Protein 1XFJ (pdb70)

Solvent-accessible surface area: 10573 Å² total

Sequence (254 aa):
ALPTVQSPLLSSLPGVKHAFFTRQGGVSKGIYDSLNVGRGSQDEPADVEENRARIARWFGGGPEDLNVCYQIHSTIAIVADGSWGDARPEGDAVVSKTPGVICGAAADCAPVLLVDPEARIVAAAHAGWRGALDGVVQSAVDRVELGASPANITGVVGPCIGPKSYEVGLEFLHRFEADCPGSGRFFKPGASEDKRFFDLPAFVLDRLATAGVERREWVGRDTRAEEEWFFSNRRAFLNNDGDYGRLLSAITLE

InterPro domains:
  IPR003730 Multi-copper polyphenol oxidoreductase [PF02578] (25-257)
  IPR003730 Multi-copper polyphenol oxidoreductase [PTHR30616] (16-245)
  IPR003730 Multi-copper polyphenol oxidoreductase [TIGR00726] (32-255)
  IPR003730 Multi-copper polyphenol oxidoreductase [cd16833] (73-257)
  IPR011324 Cytotoxic necrotizing factor-like, catalytic [SSF64438] (9-259)
  IPR038371 Multi-copper polyphenol oxidoreductase superfamily [G3DSA:3.60.140.10] (2-261)

Organism: Caulobacter vibrioides (strain ATCC 19089 / CIP 103742 / CB 15) (NCBI:txid190650)

Structure (mmCIF, N/CA/C/O backbone):
data_1XFJ
#
_entry.id   1XFJ
#
_cell.length_a   39.807
_cell.length_b   66.828
_cell.length_c   43.17
_cell.angle_alpha   90
_cell.angle_beta   110.6
_cell.angle_gamma   90
#
_symmetry.space_group_name_H-M   'P 1 21 1'
#
loop_
_entity.id
_entity.type
_entity.pdbx_description
1 polymer 'conserved hypothetical protein'
2 non-polymer 'ACETATE ION'
3 non-polymer BETA-MERCAPTOETHANOL
4 non-polymer GLYCEROL
5 water water
#
loop_
_atom_site.group_PDB
_atom_site.id
_atom_site.type_symbol
_atom_site.label_atom_id
_atom_site.label_alt_id
_atom_site.label_comp_id
_atom_site.label_asym_id
_atom_site.label_entity_id
_atom_site.label_seq_id
_atom_site.pdbx_PDB_ins_code
_atom_site.Cartn_x
_atom_site.Cartn_y
_atom_site.Cartn_z
_atom_site.occupancy
_atom_site.B_iso_or_equiv
_atom_site.auth_seq_id
_atom_site.auth_comp_id
_atom_site.auth_asym_id
_atom_site.auth_atom_id
_atom_site.pdbx_PDB_model_num
ATOM 1 N N . ALA A 1 5 ? 21.383 35.366 6.942 1.00 15.17 5 ALA A N 1
ATOM 2 C CA . ALA A 1 5 ? 22.514 34.444 6.646 1.00 12.31 5 ALA A CA 1
ATOM 3 C C . ALA A 1 5 ? 22.109 33.383 5.626 1.00 10.91 5 ALA A C 1
ATOM 4 O O . ALA A 1 5 ? 22.858 33.093 4.697 1.00 10.68 5 ALA A O 1
ATOM 6 N N . LEU A 1 6 ? 20.926 32.802 5.797 1.00 9.71 6 LEU A N 1
ATOM 7 C CA . LEU A 1 6 ? 20.464 31.786 4.858 1.00 8.64 6 LEU A CA 1
ATOM 8 C C . LEU A 1 6 ? 20.240 32.381 3.473 1.00 7.48 6 LEU A C 1
ATOM 9 O O . LEU A 1 6 ? 19.600 33.425 3.335 1.00 5.86 6 LEU A O 1
ATOM 14 N N . PRO A 1 7 ? 20.788 31.739 2.430 1.00 5.11 7 PRO A N 1
ATOM 15 C CA . PRO A 1 7 ? 20.602 32.243 1.068 1.00 4.02 7 PRO A CA 1
ATOM 16 C C . PRO A 1 7 ? 19.132 32.076 0.697 1.00 5.61 7 PRO A C 1
ATOM 17 O O . PRO A 1 7 ? 18.503 31.075 1.053 1.00 4.66 7 PRO A O 1
ATOM 21 N N . THR A 1 8 ? 18.576 33.049 -0.011 1.00 5.69 8 THR A N 1
ATOM 22 C CA . THR A 1 8 ? 17.179 32.955 -0.401 1.00 5.65 8 THR A CA 1
ATOM 23 C C . THR A 1 8 ? 16.929 33.584 -1.751 1.00 4.99 8 THR A C 1
ATOM 24 O O . THR A 1 8 ? 17.724 34.387 -2.239 1.00 5.70 8 THR A O 1
ATOM 28 N N . VAL A 1 9 ? 15.818 33.188 -2.358 1.00 5.25 9 VAL A 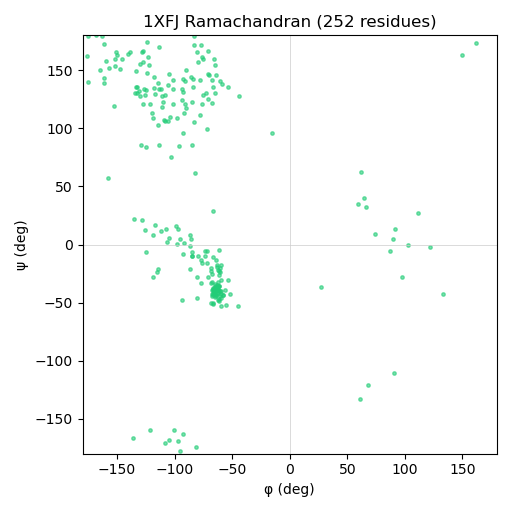N 1
ATOM 29 C CA . VAL A 1 9 ? 15.395 33.763 -3.619 1.00 5.01 9 VAL A CA 1
ATOM 30 C C . VAL A 1 9 ? 14.173 34.567 -3.212 1.00 6.35 9 VAL A C 1
ATOM 31 O O . VAL A 1 9 ? 13.238 34.030 -2.622 1.00 6.63 9 VAL A O 1
ATOM 35 N N . GLN A 1 10 ? 14.191 35.861 -3.488 1.00 6.16 10 GLN A N 1
ATOM 36 C CA . GLN A 1 10 ? 13.053 36.692 -3.142 1.00 7.29 10 GLN A CA 1
ATOM 37 C C . GLN A 1 10 ? 12.511 37.371 -4.378 1.00 6.95 10 GLN A C 1
ATOM 38 O O . GLN A 1 10 ? 13.233 37.573 -5.354 1.00 5.78 10 GLN A O 1
ATOM 44 N N . SER A 1 11 ? 11.228 37.712 -4.324 1.00 5.78 11 SER A N 1
ATOM 45 C CA . SER A 1 11 ? 10.542 38.363 -5.429 1.00 5.40 11 SER A CA 1
ATOM 46 C C . SER A 1 11 ? 10.278 39.840 -5.170 1.00 6.49 11 SER A C 1
ATOM 47 O O . SER A 1 11 ? 9.874 40.228 -4.072 1.00 6.01 11 SER A O 1
ATOM 50 N N . PRO A 1 12 ? 10.507 40.688 -6.185 1.00 6.48 12 PRO A N 1
ATOM 51 C CA . PRO A 1 12 ? 10.271 42.125 -6.029 1.00 6.94 12 PRO A CA 1
ATOM 52 C C . PRO A 1 12 ? 8.804 42.406 -5.711 1.00 6.66 12 PRO A C 1
ATOM 53 O O . PRO A 1 12 ? 8.475 43.414 -5.086 1.00 8.68 12 PRO A O 1
ATOM 57 N N . LEU A 1 13 ? 7.924 41.502 -6.136 1.00 6.81 13 LEU A N 1
ATOM 58 C CA . LEU A 1 13 ? 6.494 41.662 -5.900 1.00 7.07 13 LEU A CA 1
ATOM 59 C C . LEU A 1 13 ? 6.077 41.455 -4.454 1.00 8.03 13 LEU A C 1
ATOM 60 O O . LEU A 1 13 ? 4.972 41.836 -4.068 1.00 9.27 13 LEU A O 1
ATOM 65 N N . LEU A 1 14 ? 6.954 40.858 -3.653 1.00 5.86 14 LEU A N 1
ATOM 66 C CA . LEU A 1 14 ? 6.632 40.604 -2.252 1.00 6.70 14 LEU A CA 1
ATOM 67 C C . LEU A 1 14 ? 7.575 41.302 -1.276 1.00 6.82 14 LEU A C 1
ATOM 68 O O . LEU A 1 14 ? 7.186 41.621 -0.155 1.00 7.80 14 LEU A O 1
ATOM 73 N N . SER A 1 15 ? 8.809 41.535 -1.710 1.00 7.86 15 SER A N 1
ATOM 74 C CA . SER A 1 15 ? 9.827 42.157 -0.864 1.00 9.59 15 SER A CA 1
ATOM 75 C C . SER A 1 15 ? 9.508 43.573 -0.391 1.00 11.18 15 SER A C 1
ATOM 76 O O . SER A 1 15 ? 10.039 44.024 0.622 1.00 12.24 15 SER A O 1
ATOM 79 N N . SER A 1 16 ? 8.643 44.271 -1.117 1.00 10.78 16 SER A N 1
ATOM 80 C CA . SER A 1 16 ? 8.279 45.637 -0.755 1.00 13.75 16 SER A CA 1
ATOM 81 C C . SER A 1 16 ? 7.149 45.717 0.274 1.00 12.85 16 SER A C 1
ATOM 82 O O . SER A 1 16 ? 6.864 46.791 0.804 1.00 12.21 16 SER A O 1
ATOM 85 N N . LEU A 1 17 ? 6.515 44.582 0.559 1.00 9.08 17 LEU A N 1
ATOM 86 C CA . LEU A 1 17 ? 5.405 44.533 1.508 1.00 9.19 17 LEU A CA 1
ATOM 87 C C . LEU A 1 17 ? 5.842 44.564 2.976 1.00 8.94 17 LEU A C 1
ATOM 88 O O . LEU A 1 17 ? 6.421 43.607 3.487 1.00 10.30 17 LEU A O 1
ATOM 93 N N . PRO A 1 18 ? 5.547 45.666 3.682 1.00 8.32 18 PRO A N 1
ATOM 94 C CA . PRO A 1 18 ? 5.922 45.795 5.092 1.00 7.87 18 PRO A CA 1
ATOM 95 C C . PRO A 1 18 ? 5.095 44.866 5.973 1.00 8.14 18 PRO A C 1
ATOM 96 O O . PRO A 1 18 ? 3.928 44.621 5.693 1.00 7.68 18 PRO A O 1
ATOM 100 N N . GLY A 1 19 ? 5.709 44.345 7.031 1.00 7.91 19 GLY A N 1
ATOM 101 C CA . GLY A 1 19 ? 4.997 43.451 7.925 1.00 8.39 19 GLY A CA 1
ATOM 102 C C . GLY A 1 19 ? 4.790 42.077 7.324 1.00 7.70 19 GLY A C 1
ATOM 103 O O . GLY A 1 19 ? 4.048 41.259 7.862 1.00 9.86 19 GLY A O 1
ATOM 104 N N . VAL A 1 20 ? 5.439 41.832 6.190 1.00 7.24 20 VAL A N 1
ATOM 105 C CA . VAL A 1 20 ? 5.347 40.546 5.509 1.00 6.13 20 VAL A CA 1
ATOM 106 C C . VAL A 1 20 ? 6.755 40.069 5.176 1.00 5.73 20 VAL A C 1
ATOM 107 O O . VAL A 1 20 ? 7.575 40.828 4.658 1.00 6.32 20 VAL A O 1
ATOM 111 N N . LYS A 1 21 ? 7.039 38.811 5.485 1.00 4.79 21 LYS A N 1
ATOM 112 C CA . LYS A 1 21 ? 8.352 38.259 5.193 1.00 4.67 21 LYS A CA 1
ATOM 113 C C . LYS A 1 21 ? 8.131 36.990 4.383 1.00 4.70 21 LYS A C 1
ATOM 114 O O . LYS A 1 21 ? 7.275 36.176 4.723 1.00 3.31 21 LYS A O 1
ATOM 120 N N . HIS A 1 22 ? 8.890 36.837 3.302 1.00 4.46 22 HIS A N 1
ATOM 121 C CA . HIS A 1 22 ? 8.754 35.676 2.429 1.00 4.16 22 HIS A CA 1
ATOM 122 C C . HIS A 1 22 ? 10.122 35.215 1.969 1.00 5.53 22 HIS A C 1
ATOM 123 O O . HIS A 1 22 ? 11.097 35.960 2.047 1.00 5.45 22 HIS A O 1
ATOM 130 N N . ALA A 1 23 ? 10.177 33.994 1.449 1.00 4.62 23 ALA A N 1
ATOM 131 C CA . ALA A 1 23 ? 11.427 33.458 0.947 1.00 3.76 23 ALA A CA 1
ATOM 132 C C . ALA A 1 23 ? 11.262 32.103 0.294 1.00 3.05 23 ALA A C 1
ATOM 133 O O . ALA A 1 23 ? 10.493 31.263 0.757 1.00 3.02 23 ALA A O 1
ATOM 135 N N . PHE A 1 24 ? 11.978 31.922 -0.809 1.00 3.54 24 PHE A N 1
ATOM 136 C CA . PHE A 1 24 ? 12.014 30.654 -1.522 1.00 3.45 24 PHE A CA 1
ATOM 137 C C . PHE A 1 24 ? 13.431 30.208 -1.171 1.00 3.13 24 PHE A C 1
ATOM 138 O O . PHE A 1 24 ? 14.406 30.763 -1.673 1.00 3.50 24 PHE A O 1
ATOM 146 N N . PHE A 1 25 ? 13.546 29.228 -0.284 1.00 3.13 25 PHE A N 1
ATOM 147 C CA . PHE A 1 25 ? 14.859 28.773 0.139 1.00 3.64 25 PHE A CA 1
ATOM 148 C C . PHE A 1 25 ? 15.575 27.897 -0.874 1.00 3.13 25 PHE A C 1
ATOM 149 O O . PHE A 1 25 ? 14.961 27.349 -1.795 1.00 3.10 25 PHE A O 1
ATOM 157 N N . THR A 1 26 ? 16.890 27.795 -0.703 1.00 3.41 26 THR A N 1
ATOM 158 C CA . THR A 1 26 ? 17.720 26.982 -1.576 1.00 3.58 26 THR A CA 1
ATOM 159 C C . THR A 1 26 ? 18.168 25.754 -0.790 1.00 4.19 26 THR A C 1
ATOM 160 O O . THR A 1 26 ? 17.690 25.506 0.323 1.00 4.22 26 THR A O 1
ATOM 164 N N . ARG A 1 27 ? 19.084 24.987 -1.368 1.00 3.15 27 ARG A N 1
ATOM 165 C CA . ARG A 1 27 ? 19.591 23.788 -0.717 1.00 3.05 27 ARG A CA 1
ATOM 166 C C . ARG A 1 27 ? 20.732 24.139 0.236 1.00 3.11 27 ARG A C 1
ATOM 167 O O . ARG A 1 27 ? 21.172 23.303 1.020 1.00 3.87 27 ARG A O 1
ATOM 175 N N . GLN A 1 28 ? 21.196 25.383 0.174 1.00 3.10 28 GLN A N 1
ATOM 176 C CA . GLN A 1 28 ? 22.313 25.827 1.008 1.00 3.07 28 GLN A CA 1
ATOM 177 C C . GLN A 1 28 ? 21.963 26.414 2.377 1.00 3.34 28 GLN A C 1
ATOM 178 O O . GLN A 1 28 ? 20.884 26.984 2.568 1.00 3.62 28 GLN A O 1
ATOM 184 N N . GLY A 1 29 ? 22.885 26.249 3.329 1.00 3.15 29 GLY A N 1
ATOM 185 C CA . GLY A 1 29 ? 22.699 26.790 4.665 1.00 3.12 29 GLY A CA 1
ATOM 186 C C . GLY A 1 29 ? 22.283 25.830 5.765 1.00 3.92 29 GLY A C 1
ATOM 187 O O . GLY A 1 29 ? 22.135 26.249 6.915 1.00 3.06 29 GLY A O 1
ATOM 188 N N . GLY A 1 30 ? 22.114 24.555 5.425 1.00 3.17 30 GLY A N 1
ATOM 189 C CA . GLY A 1 30 ? 21.689 23.567 6.407 1.00 3.96 30 GLY A CA 1
ATOM 190 C C . GLY A 1 30 ? 22.786 22.685 6.977 1.00 3.06 30 GLY A C 1
ATOM 191 O O . GLY A 1 30 ? 23.965 23.027 6.914 1.00 3.02 30 GLY A O 1
ATOM 192 N N . VAL A 1 31 ? 22.393 21.538 7.528 1.00 3.25 31 VAL A N 1
ATOM 193 C CA . VAL A 1 31 ? 23.346 20.615 8.136 1.00 4.76 31 VAL A CA 1
ATOM 194 C C . VAL A 1 31 ? 23.303 19.193 7.581 1.00 4.58 31 VAL A C 1
ATOM 195 O O . VAL A 1 31 ? 24.139 18.363 7.935 1.00 3.23 31 VAL A O 1
ATOM 199 N N . SER A 1 32 ? 22.335 18.908 6.718 1.00 3.29 32 SER A N 1
ATOM 200 C CA . SER A 1 32 ? 22.205 17.571 6.152 1.00 4.25 32 SER A CA 1
ATOM 201 C C . SER A 1 32 ? 23.385 17.181 5.270 1.00 3.90 32 SER A C 1
ATOM 202 O O . SER A 1 32 ? 24.068 18.039 4.705 1.00 3.06 32 SER A O 1
ATOM 205 N N . LYS A 1 33 ? 23.612 15.874 5.161 1.00 5.12 33 LYS A N 1
ATOM 206 C CA . LYS A 1 33 ? 24.729 15.338 4.394 1.00 6.67 33 LYS A CA 1
ATOM 207 C C . LYS A 1 33 ? 24.317 14.549 3.158 1.00 5.77 33 LYS A C 1
ATOM 208 O O . LYS A 1 33 ? 23.145 14.228 2.967 1.00 6.48 33 LYS A O 1
ATOM 214 N N . GLY A 1 34 ? 25.309 14.237 2.328 1.00 7.62 34 GLY A N 1
ATOM 215 C CA . GLY A 1 34 ? 25.075 13.463 1.123 1.00 8.04 34 GLY A CA 1
ATOM 216 C C . GLY A 1 34 ? 24.138 14.099 0.117 1.00 8.04 34 GLY A C 1
ATOM 217 O O . GLY A 1 34 ? 24.264 15.279 -0.215 1.00 7.51 34 GLY A O 1
ATOM 218 N N . ILE A 1 35 ? 23.196 13.306 -0.380 1.00 6.84 35 ILE A N 1
ATOM 219 C CA . ILE A 1 35 ? 22.239 13.800 -1.359 1.00 7.11 35 ILE A CA 1
ATOM 220 C C . ILE A 1 35 ? 21.359 14.901 -0.777 1.00 5.45 35 ILE A C 1
ATOM 221 O O . ILE A 1 35 ? 20.761 15.683 -1.515 1.00 6.21 35 ILE A O 1
ATOM 226 N N . TYR A 1 36 ? 21.291 14.968 0.549 1.00 4.63 36 TYR A N 1
ATOM 227 C CA . TYR A 1 36 ? 20.467 15.969 1.222 1.00 4.33 36 TYR A CA 1
ATOM 228 C C . TYR A 1 36 ? 21.268 17.228 1.540 1.00 4.88 36 TYR A C 1
ATOM 229 O O . TYR A 1 36 ? 20.737 18.181 2.120 1.00 3.85 36 TYR A O 1
ATOM 238 N N . ASP A 1 37 ? 22.535 17.225 1.134 1.00 6.37 37 ASP A N 1
ATOM 239 C CA . ASP A 1 37 ? 23.472 18.318 1.396 1.00 10.55 37 ASP A CA 1
ATOM 240 C C . ASP A 1 37 ? 22.900 19.657 1.848 1.00 15.29 37 ASP A C 1
ATOM 241 O O . ASP A 1 37 ? 22.432 20.469 1.056 1.00 15.44 37 ASP A O 1
ATOM 246 N N . SER A 1 38 ? 22.882 19.857 3.180 1.00 14.94 38 SER A N 1
ATOM 247 C CA . SER A 1 38 ? 22.567 21.097 3.878 1.00 12.20 38 SER A CA 1
ATOM 248 C C . SER A 1 38 ? 21.078 21.194 4.192 1.00 8.00 38 SER A C 1
ATOM 249 O O . SER A 1 38 ? 20.553 20.620 5.149 1.00 9.00 38 SER A O 1
ATOM 252 N N . LEU A 1 39 ? 20.362 22.133 3.500 1.00 7.65 39 LEU A N 1
ATOM 253 C CA . LEU A 1 39 ? 18.996 22.505 3.879 1.00 3.01 39 LEU A CA 1
ATOM 254 C C . LEU A 1 39 ? 17.774 21.696 3.459 1.00 4.01 39 LEU A C 1
ATOM 255 O O . LEU A 1 39 ? 16.865 22.217 2.808 1.00 4.56 39 LEU A O 1
ATOM 260 N N . ASN A 1 40 ? 17.727 20.442 3.890 1.00 3.07 40 ASN A N 1
ATOM 261 C CA . ASN A 1 40 ? 16.605 19.564 3.584 1.00 3.16 40 ASN A CA 1
ATOM 262 C C . ASN A 1 40 ? 15.538 19.657 4.675 1.00 4.04 40 ASN A C 1
ATOM 263 O O . ASN A 1 40 ? 15.810 19.377 5.845 1.00 5.52 40 ASN A O 1
ATOM 268 N N . VAL A 1 41 ? 14.321 20.037 4.290 1.00 4.58 41 VAL A N 1
ATOM 269 C CA . VAL A 1 41 ? 13.232 20.177 5.255 1.00 4.56 41 VAL A CA 1
ATOM 270 C C . VAL A 1 41 ? 12.207 19.043 5.191 1.00 5.58 41 VAL A C 1
ATOM 271 O O . VAL A 1 41 ? 11.188 19.080 5.887 1.00 3.56 41 VAL A O 1
ATOM 275 N N . GLY A 1 42 ? 12.489 18.030 4.375 1.00 4.29 42 GLY A N 1
ATOM 276 C CA . GLY A 1 42 ? 11.575 16.908 4.225 1.00 5.80 42 GLY A CA 1
ATOM 277 C C . GLY A 1 42 ? 11.457 15.936 5.387 1.00 5.69 42 GLY A C 1
ATOM 278 O O . GLY A 1 42 ? 12.289 15.040 5.553 1.00 4.87 42 GLY A O 1
ATOM 279 N N . ARG A 1 43 ? 10.413 16.101 6.195 1.00 5.09 43 ARG A N 1
ATOM 280 C CA . ARG A 1 43 ? 10.194 15.212 7.331 1.00 6.48 43 ARG A CA 1
ATOM 281 C C . ARG A 1 43 ? 9.829 13.801 6.863 1.00 7.87 43 ARG A C 1
ATOM 282 O O . ARG A 1 43 ? 9.977 12.828 7.608 1.00 8.27 43 ARG A O 1
ATOM 290 N N . GLY A 1 44 ? 9.365 13.696 5.623 1.00 7.99 44 GLY A N 1
ATOM 291 C CA . GLY A 1 44 ? 8.983 12.401 5.087 1.00 8.99 44 GLY A CA 1
ATOM 292 C C . GLY A 1 44 ? 10.094 11.755 4.283 1.00 8.44 44 GLY A C 1
ATOM 293 O O . GLY A 1 44 ? 9.902 10.690 3.692 1.00 11.05 44 GLY A O 1
ATOM 294 N N . SER A 1 45 ? 11.258 12.397 4.260 1.00 6.39 45 SER A N 1
ATOM 295 C CA . SER A 1 45 ? 12.405 11.882 3.515 1.00 7.18 45 SER A CA 1
ATOM 296 C C . SER A 1 45 ? 13.156 10.831 4.323 1.00 6.33 45 SER A C 1
ATOM 297 O O . SER A 1 45 ? 12.791 10.531 5.460 1.00 8.41 45 SER A O 1
ATOM 300 N N . GLN A 1 46 ? 14.211 10.279 3.733 1.00 5.37 46 GLN A N 1
ATOM 301 C CA . GLN A 1 46 ? 15.011 9.255 4.392 1.00 6.71 46 GLN A CA 1
ATOM 302 C C . GLN A 1 46 ? 16.280 9.824 5.026 1.00 5.62 46 GLN A C 1
ATOM 303 O O . GLN A 1 46 ? 17.201 9.089 5.381 1.00 6.54 46 GLN A O 1
ATOM 309 N N . ASP A 1 47 ? 16.305 11.145 5.175 1.00 5.44 47 ASP A N 1
ATOM 310 C CA . ASP A 1 47 ? 17.436 11.852 5.777 1.00 3.76 47 ASP A CA 1
ATOM 311 C C . ASP A 1 47 ? 17.354 11.655 7.292 1.00 4.88 47 ASP A C 1
ATOM 312 O O . ASP A 1 47 ? 16.372 11.104 7.792 1.00 4.78 47 ASP A O 1
ATOM 317 N N . GLU A 1 48 ? 18.388 12.085 8.015 1.00 4.89 48 GLU A N 1
ATOM 318 C CA . GLU A 1 48 ? 18.395 11.986 9.474 1.00 5.85 48 GLU A CA 1
ATOM 319 C C . GLU A 1 48 ? 17.331 12.949 9.995 1.00 6.04 48 GLU A C 1
ATOM 320 O O . GLU A 1 48 ? 17.397 14.153 9.737 1.00 4.18 48 GLU A O 1
ATOM 326 N N . PRO A 1 49 ? 16.342 12.436 10.744 1.00 6.60 49 PRO A N 1
ATOM 327 C CA . PRO A 1 49 ? 15.265 13.267 11.293 1.00 6.04 49 PRO A CA 1
ATOM 328 C C . PRO A 1 49 ? 15.771 14.478 12.069 1.00 6.59 49 PRO A C 1
ATOM 329 O O . PRO A 1 49 ? 15.235 15.578 11.938 1.00 5.33 49 PRO A O 1
ATOM 333 N N . ALA A 1 50 ? 16.807 14.273 12.875 1.00 6.41 50 ALA A N 1
ATOM 334 C CA . ALA A 1 50 ? 17.362 15.358 13.675 1.00 5.25 50 ALA A CA 1
ATOM 335 C C . ALA A 1 50 ? 17.914 16.479 12.805 1.00 4.67 50 ALA A C 1
ATOM 336 O O . ALA A 1 50 ? 17.769 17.655 13.136 1.00 4.81 50 ALA A O 1
ATOM 338 N N . ASP A 1 51 ? 18.561 16.119 11.700 1.00 3.52 51 ASP A N 1
ATOM 339 C CA . ASP A 1 51 ? 19.112 17.131 10.806 1.00 3.65 51 ASP A CA 1
ATOM 340 C C . ASP A 1 51 ? 17.960 17.899 10.157 1.00 3.44 51 ASP A C 1
ATOM 341 O O . ASP A 1 51 ? 18.007 19.125 10.044 1.00 3.27 51 ASP A O 1
ATOM 346 N N . VAL A 1 52 ? 16.927 17.173 9.734 1.00 5.13 52 VAL A N 1
ATOM 347 C CA . VAL A 1 52 ? 15.764 17.802 9.115 1.00 3.87 52 VAL A CA 1
ATOM 348 C C . VAL A 1 52 ? 15.168 18.819 10.081 1.00 4.50 52 VAL A C 1
ATOM 349 O O . VAL A 1 52 ? 14.811 19.926 9.689 1.00 4.56 52 VAL A O 1
ATOM 353 N N . GLU A 1 53 ? 15.064 18.447 11.352 1.00 5.47 53 GLU A N 1
ATOM 354 C CA . GLU A 1 53 ? 14.521 19.365 12.343 1.00 4.45 53 GLU A CA 1
ATOM 355 C C . GLU A 1 53 ? 15.407 20.594 12.517 1.00 4.96 53 GLU A C 1
ATOM 356 O O . GLU A 1 53 ? 14.906 21.706 12.713 1.00 3.03 53 GLU A O 1
ATOM 362 N N . GLU A 1 54 ? 16.720 20.399 12.445 1.00 3.53 54 GLU A N 1
ATOM 363 C CA . GLU A 1 54 ? 17.649 21.514 12.585 1.00 3.21 54 GLU A CA 1
ATOM 364 C C . GLU A 1 54 ? 17.499 22.452 11.396 1.00 3.10 54 GLU A C 1
ATOM 365 O O . GLU A 1 54 ? 17.540 23.671 11.549 1.00 3.08 54 GLU A O 1
ATOM 371 N N . ASN A 1 55 ? 17.313 21.888 10.208 1.00 3.39 55 ASN A N 1
ATOM 372 C CA . ASN A 1 55 ? 17.149 22.721 9.024 1.00 3.07 55 ASN A CA 1
ATOM 373 C C . ASN A 1 55 ? 15.876 2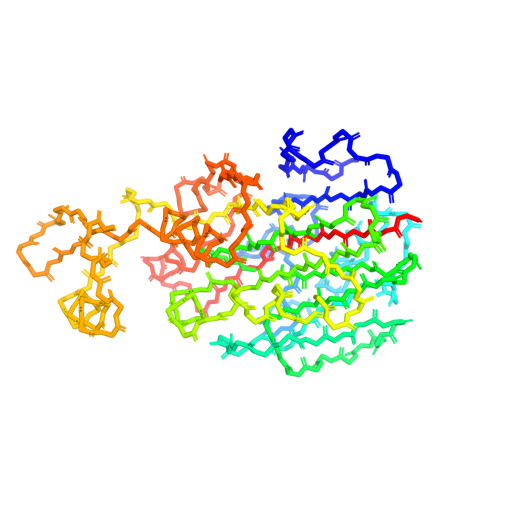3.548 9.146 1.00 3.01 55 ASN A C 1
ATOM 374 O O . ASN A 1 55 ? 15.869 24.740 8.836 1.00 3.33 55 ASN A O 1
ATOM 379 N N . ARG A 1 56 ? 14.801 22.913 9.606 1.00 3.28 56 ARG A N 1
ATOM 380 C CA . ARG A 1 56 ? 13.531 23.608 9.783 1.00 4.26 56 ARG A CA 1
ATOM 381 C C . ARG A 1 56 ? 13.682 24.731 10.808 1.00 4.80 56 ARG A C 1
ATOM 382 O O . ARG A 1 56 ? 13.114 25.809 10.649 1.00 4.49 56 ARG A O 1
ATOM 390 N N . ALA A 1 57 ? 14.456 24.476 11.859 1.00 4.84 57 ALA A N 1
ATOM 391 C CA . ALA A 1 57 ? 14.668 25.478 12.898 1.00 4.88 57 ALA A CA 1
ATOM 392 C C . ALA A 1 57 ? 15.430 26.677 12.341 1.00 4.88 57 ALA A C 1
ATOM 393 O O . ALA A 1 57 ? 15.144 27.826 12.685 1.00 5.18 57 ALA A O 1
ATOM 395 N N . ARG A 1 58 ? 16.402 26.412 11.475 1.00 4.92 58 ARG A N 1
ATOM 396 C CA . ARG A 1 58 ? 17.183 27.491 10.883 1.00 5.95 58 ARG A CA 1
ATOM 397 C C . ARG A 1 58 ? 16.290 28.403 10.060 1.00 5.77 58 ARG A C 1
ATOM 398 O O . ARG A 1 58 ? 16.421 29.630 10.107 1.00 6.26 58 ARG A O 1
ATOM 406 N N . ILE A 1 59 ? 15.382 27.797 9.306 1.00 6.15 59 ILE A N 1
ATOM 407 C CA . ILE A 1 59 ? 14.462 28.558 8.475 1.00 4.33 59 ILE A CA 1
ATOM 408 C C . ILE A 1 59 ? 13.514 29.360 9.358 1.00 5.83 59 ILE A C 1
ATOM 409 O O . ILE A 1 59 ? 13.254 30.535 9.094 1.00 5.74 59 ILE A O 1
ATOM 414 N N . ALA A 1 60 ? 13.006 28.727 10.410 1.00 3.96 60 ALA A N 1
ATOM 415 C CA . ALA A 1 60 ? 12.101 29.403 11.330 1.00 6.65 60 ALA A CA 1
ATOM 416 C C . ALA A 1 60 ? 12.815 30.604 11.945 1.00 8.16 60 ALA A C 1
ATOM 417 O O . ALA A 1 60 ? 12.223 31.669 12.112 1.00 9.55 60 ALA A O 1
ATOM 419 N N . ARG A 1 61 ? 14.093 30.432 12.272 1.00 9.26 61 ARG A N 1
ATOM 420 C CA . ARG A 1 61 ? 14.874 31.514 12.865 1.00 10.87 61 ARG A CA 1
ATOM 421 C C . ARG A 1 61 ? 15.099 32.665 11.882 1.00 10.93 61 ARG A C 1
ATOM 422 O O . ARG A 1 61 ? 15.190 33.828 12.286 1.00 10.50 61 ARG A O 1
ATOM 430 N N . TRP A 1 62 ? 15.196 32.341 10.596 1.00 10.97 62 TRP A N 1
ATOM 431 C CA . TRP A 1 62 ? 15.390 33.360 9.566 1.00 10.36 62 TRP A CA 1
ATOM 432 C C . TRP A 1 62 ? 14.187 34.301 9.595 1.00 10.70 62 TRP A C 1
ATOM 433 O O . TRP A 1 62 ? 14.319 35.510 9.389 1.00 9.71 62 TRP A O 1
ATOM 444 N N . PHE A 1 63 ? 13.017 33.726 9.862 1.00 9.30 63 PHE A N 1
ATOM 445 C CA . PHE A 1 63 ? 11.765 34.474 9.922 1.00 8.31 63 PHE A CA 1
ATOM 446 C C . PHE A 1 63 ? 11.583 35.212 11.240 1.00 9.46 63 PHE A C 1
ATOM 447 O O . PHE A 1 63 ? 10.659 36.016 11.380 1.00 8.85 63 PHE A O 1
ATOM 455 N N . GLY A 1 64 ? 12.454 34.925 12.202 1.00 9.45 64 GLY A N 1
ATOM 456 C CA . GLY A 1 64 ? 12.371 35.571 13.500 1.00 11.12 64 GLY A CA 1
ATOM 457 C C . GLY A 1 64 ? 11.519 34.790 14.482 1.00 12.11 64 GLY A C 1
ATOM 458 O O . GLY A 1 64 ? 11.150 35.300 15.540 1.00 12.94 64 GLY A O 1
ATOM 459 N N . GLY A 1 65 ? 11.206 33.546 14.138 1.00 12.38 65 GLY A N 1
ATOM 460 C CA . GLY A 1 65 ? 10.390 32.731 15.017 1.00 15.07 65 GLY A CA 1
ATOM 461 C C . GLY A 1 65 ? 11.072 31.447 15.440 1.00 16.10 65 GLY A C 1
ATOM 462 O O . GLY A 1 65 ? 12.296 31.330 15.376 1.00 18.32 65 GLY A O 1
ATOM 463 N N . GLY A 1 66 ? 10.270 30.480 15.874 1.00 17.40 66 GLY A N 1
ATOM 464 C CA . GLY A 1 66 ? 10.803 29.203 16.305 1.00 17.87 66 GLY A CA 1
ATOM 465 C C . GLY A 1 66 ? 10.166 28.063 15.533 1.00 18.89 66 GLY A C 1
ATOM 466 O O . GLY A 1 66 ? 9.239 28.286 14.754 1.00 17.39 66 GLY A O 1
ATOM 467 N N . PRO A 1 67 ? 10.630 26.822 15.737 1.00 20.94 67 PRO A N 1
ATOM 468 C CA . PRO A 1 67 ? 10.068 25.671 15.026 1.00 21.58 67 PRO A CA 1
ATOM 469 C C . PRO A 1 67 ? 8.551 25.547 15.152 1.00 22.37 67 PRO A C 1
ATOM 470 O O . PRO A 1 67 ? 7.892 25.046 14.244 1.00 23.51 67 PRO A O 1
ATOM 474 N N . GLU A 1 68 ? 8.001 26.006 16.274 1.00 22.20 68 GLU A N 1
ATOM 475 C CA . GLU A 1 68 ? 6.558 25.940 16.491 1.00 23.41 68 GLU A CA 1
ATOM 476 C C . GLU A 1 68 ? 5.796 26.817 15.501 1.00 22.25 68 GLU A C 1
ATOM 477 O O . GLU A 1 68 ? 4.707 26.459 15.052 1.00 23.84 68 GLU A O 1
ATOM 483 N N . ASP A 1 69 ? 6.380 27.960 15.160 1.00 20.88 69 ASP A N 1
ATOM 484 C CA . ASP A 1 69 ? 5.754 28.906 14.243 1.00 19.21 69 ASP A CA 1
ATOM 485 C C . ASP A 1 69 ? 5.729 28.434 12.790 1.00 18.03 69 ASP A C 1
ATOM 486 O O . ASP A 1 69 ? 5.138 29.089 11.934 1.00 17.79 69 ASP A O 1
ATOM 491 N N . LEU A 1 70 ? 6.367 27.302 12.511 1.00 16.52 70 LEU A N 1
ATOM 492 C CA . LEU A 1 70 ? 6.399 26.783 11.151 1.00 14.97 70 LEU A CA 1
ATOM 493 C C . LEU A 1 70 ? 5.266 25.790 10.917 1.00 15.32 70 LEU A C 1
ATOM 494 O O . LEU A 1 70 ? 5.123 24.805 11.642 1.00 13.74 70 LEU A O 1
ATOM 499 N N . ASN A 1 71 ? 4.462 26.064 9.896 1.00 11.30 71 ASN A N 1
ATOM 500 C CA . ASN A 1 71 ? 3.323 25.222 9.555 1.00 11.09 71 ASN A CA 1
ATOM 501 C C . ASN A 1 71 ? 3.486 24.645 8.148 1.00 10.00 71 ASN A C 1
ATOM 502 O O . ASN A 1 71 ? 3.376 25.364 7.152 1.00 10.04 71 ASN A O 1
ATOM 507 N N . VAL A 1 72 ? 3.753 23.345 8.072 1.00 8.71 72 VAL A N 1
ATOM 508 C CA . VAL A 1 72 ? 3.922 22.669 6.791 1.00 8.44 72 VAL A CA 1
ATOM 509 C C . VAL A 1 72 ? 3.101 21.381 6.808 1.00 8.09 72 VAL A C 1
ATOM 510 O O . VAL A 1 72 ? 3.107 20.644 7.790 1.00 8.04 72 VAL A O 1
ATOM 514 N N . CYS A 1 73 ? 2.392 21.119 5.717 1.00 8.28 73 CYS A N 1
ATOM 515 C CA . CYS A 1 73 ? 1.541 19.936 5.616 1.00 7.55 73 CYS A CA 1
ATOM 516 C C . CYS A 1 73 ? 2.242 18.655 5.211 1.00 6.90 73 CYS A C 1
ATOM 517 O O . CYS A 1 73 ? 3.415 18.645 4.838 1.00 6.65 73 CYS A O 1
ATOM 520 N N . TYR A 1 74 ? 1.473 17.574 5.302 1.00 6.86 74 TYR A N 1
ATOM 521 C CA . TYR A 1 74 ? 1.886 16.254 4.857 1.00 6.82 74 TYR A CA 1
ATOM 522 C C . TYR A 1 74 ? 1.292 16.427 3.465 1.00 5.94 74 TYR A C 1
ATOM 523 O O . TYR A 1 74 ? 0.093 16.248 3.268 1.00 6.05 74 TYR A O 1
ATOM 532 N N . GLN A 1 75 ? 2.126 16.833 2.515 1.00 4.97 75 GLN A N 1
ATOM 533 C CA . GLN A 1 75 ? 1.662 17.097 1.160 1.00 4.41 75 GLN A CA 1
ATOM 534 C C . GLN A 1 75 ? 1.320 15.837 0.374 1.00 4.03 75 GLN A C 1
ATOM 535 O O . GLN A 1 75 ? 2.102 14.889 0.321 1.00 4.62 75 GLN A O 1
ATOM 541 N N . ILE A 1 76 ? 0.139 15.844 -0.239 1.00 3.54 76 ILE A N 1
ATOM 542 C CA . ILE A 1 76 ? -0.353 14.698 -0.996 1.00 3.84 76 ILE A CA 1
ATOM 543 C C . ILE A 1 76 ? -0.804 15.052 -2.414 1.00 3.41 76 ILE A C 1
ATOM 544 O O . ILE A 1 76 ? -1.574 14.318 -3.027 1.00 4.09 76 ILE A O 1
ATOM 549 N N . HIS A 1 77 ? -0.311 16.174 -2.928 1.00 4.40 77 HIS A N 1
ATOM 550 C CA . HIS A 1 77 ? -0.650 16.641 -4.272 1.00 4.12 77 HIS A CA 1
ATOM 551 C C . HIS A 1 77 ? -2.140 16.880 -4.485 1.00 4.25 77 HIS A C 1
ATOM 552 O O . HIS A 1 77 ? -2.672 16.676 -5.580 1.00 5.43 77 HIS A O 1
ATOM 559 N N . SER A 1 78 ? -2.800 17.343 -3.432 1.00 5.85 78 SER A N 1
ATOM 560 C CA . SER A 1 78 ? -4.227 17.624 -3.468 1.00 5.03 78 SER A CA 1
ATOM 561 C C . SER A 1 78 ? -4.472 19.102 -3.726 1.00 5.54 78 SER A C 1
ATOM 562 O O . SER A 1 78 ? -3.555 19.846 -4.076 1.00 3.51 78 SER A O 1
ATOM 565 N N . THR A 1 79 ? -5.725 19.511 -3.546 1.00 5.49 79 THR A N 1
ATOM 566 C CA . THR A 1 79 ? -6.127 20.903 -3.706 1.00 5.91 79 THR A CA 1
ATOM 567 C C . THR A 1 79 ? -6.627 21.374 -2.342 1.00 6.88 79 THR A C 1
ATOM 568 O O . THR A 1 79 ? -7.309 22.395 -2.233 1.00 8.59 79 THR A O 1
ATOM 572 N N . ILE A 1 80 ? -6.281 20.617 -1.303 1.00 6.06 80 ILE A N 1
ATOM 573 C CA . ILE A 1 80 ? -6.688 20.938 0.062 1.00 5.85 80 ILE A CA 1
ATOM 574 C C . ILE A 1 80 ? -5.881 22.092 0.659 1.00 6.99 80 ILE A C 1
ATOM 575 O O . ILE A 1 80 ? -4.653 22.024 0.765 1.00 6.86 80 ILE A O 1
ATOM 580 N N . ALA A 1 81 ? -6.587 23.151 1.043 1.00 6.27 81 ALA A N 1
ATOM 581 C CA . ALA A 1 81 ? -5.964 24.324 1.642 1.00 6.20 81 ALA A CA 1
ATOM 582 C C . ALA A 1 81 ? -6.376 24.382 3.104 1.00 6.62 81 ALA A C 1
ATOM 583 O O . ALA A 1 81 ? -7.563 24.509 3.420 1.00 6.94 81 ALA A O 1
ATOM 585 N N . ILE A 1 82 ? -5.387 24.295 3.988 1.00 6.23 82 ILE A N 1
ATOM 586 C CA . ILE A 1 82 ? -5.617 24.310 5.427 1.00 8.63 82 ILE A CA 1
ATOM 587 C C . ILE A 1 82 ? -5.318 25.672 6.045 1.00 7.74 82 ILE A C 1
ATOM 588 O O . ILE A 1 82 ? -4.362 26.345 5.660 1.00 9.71 82 ILE A O 1
ATOM 593 N N . VAL A 1 83 ? -6.142 26.074 7.006 1.00 6.87 83 VAL A N 1
ATOM 594 C CA . VAL A 1 83 ? -5.941 27.341 7.691 1.00 7.21 83 VAL A CA 1
ATOM 595 C C . VAL A 1 83 ? -5.129 27.096 8.957 1.00 7.88 83 VAL A C 1
ATOM 596 O O . VAL A 1 83 ? -5.406 26.162 9.712 1.00 6.88 83 VAL A O 1
ATOM 600 N N . ALA A 1 84 ? -4.121 27.933 9.175 1.00 8.49 84 ALA A N 1
ATOM 601 C CA . ALA A 1 84 ? -3.269 27.832 10.351 1.00 11.19 84 ALA A CA 1
ATOM 602 C C . ALA A 1 84 ? -3.366 29.123 11.157 1.00 13.27 84 ALA A C 1
ATOM 603 O O . ALA A 1 84 ? -2.938 30.177 10.696 1.00 13.03 84 ALA A O 1
ATOM 605 N N . ASP A 1 85 ? -3.939 29.043 12.354 1.00 16.52 85 ASP A N 1
ATOM 606 C CA . ASP A 1 85 ? -4.063 30.220 13.209 1.00 19.38 85 ASP A CA 1
ATOM 607 C C . ASP A 1 85 ? -3.159 30.065 14.423 1.00 20.86 85 ASP A C 1
ATOM 608 O O . ASP A 1 85 ? -3.246 30.829 15.383 1.00 20.99 85 ASP A O 1
ATOM 613 N N . GLY A 1 86 ? -2.291 29.063 14.367 1.00 21.97 86 GLY A N 1
ATOM 614 C CA . GLY A 1 86 ? -1.371 28.809 15.456 1.00 25.18 86 GLY A CA 1
ATOM 615 C C . GLY A 1 86 ? -0.427 27.684 15.093 1.00 27.64 86 GLY A C 1
ATOM 616 O O . GLY A 1 86 ? -0.522 27.111 14.009 1.00 26.41 86 GLY A O 1
ATOM 617 N N . SER A 1 87 ? 0.484 27.361 16.003 1.00 30.14 87 SER A N 1
ATOM 618 C CA . SER A 1 87 ? 1.451 26.299 15.769 1.00 34.10 87 SER A CA 1
ATOM 619 C C . SER A 1 87 ? 0.804 24.918 15.784 1.00 36.90 87 SER A C 1
ATOM 620 O O . SER A 1 87 ? -0.158 24.680 16.517 1.00 37.15 87 SER A O 1
ATOM 623 N N . TRP A 1 88 ? 1.332 24.014 14.964 1.00 40.63 88 TRP A N 1
ATOM 624 C CA . TRP A 1 88 ? 0.825 22.647 14.900 1.00 44.24 88 TRP A CA 1
ATOM 625 C C . TRP A 1 88 ? 1.816 21.716 15.585 1.00 42.77 88 TRP A C 1
ATOM 626 O O . TRP A 1 88 ? 1.623 20.501 15.615 1.00 42.38 88 TRP A O 1
ATOM 637 N N . GLY A 1 89 ? 2.881 22.295 16.131 1.00 41.14 89 GLY A N 1
ATOM 638 C CA . GLY A 1 89 ? 3.893 21.497 16.796 1.00 38.52 89 GLY A CA 1
ATOM 639 C C . GLY A 1 89 ? 4.639 20.649 15.786 1.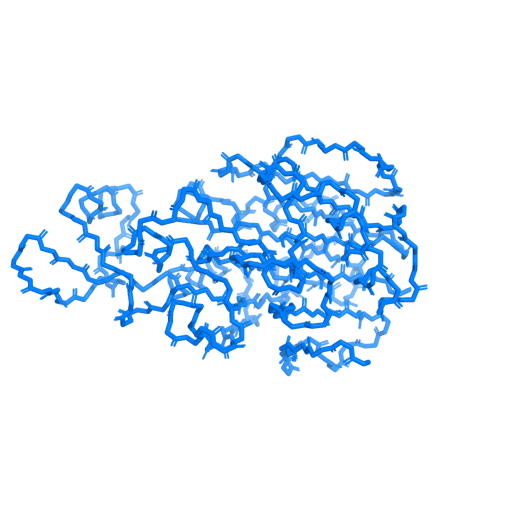00 36.00 89 GLY A C 1
ATOM 640 O O . GLY A 1 89 ? 5.245 21.173 14.852 1.00 36.59 89 GLY A O 1
ATOM 641 N N . ASP A 1 90 ? 4.595 19.334 15.970 1.00 33.45 90 ASP A N 1
ATOM 642 C CA . ASP A 1 90 ? 5.264 18.419 15.055 1.00 30.10 90 ASP A CA 1
ATOM 643 C C . ASP A 1 90 ? 4.214 17.698 14.220 1.00 26.64 90 ASP A C 1
ATOM 644 O O . ASP A 1 90 ? 4.504 16.707 13.548 1.00 25.65 90 ASP A O 1
ATOM 649 N N . ALA A 1 91 ? 2.987 18.207 14.269 1.00 22.55 91 ALA A N 1
ATOM 650 C CA . ALA A 1 91 ? 1.889 17.621 13.516 1.00 18.02 91 ALA A CA 1
ATOM 651 C C . ALA A 1 91 ? 1.972 18.032 12.054 1.00 15.82 91 ALA A C 1
ATOM 652 O O . ALA A 1 91 ? 2.328 19.166 11.731 1.00 13.22 91 ALA A O 1
ATOM 654 N N . ARG A 1 92 ? 1.646 17.095 11.172 1.00 12.84 92 ARG A N 1
ATOM 655 C CA . ARG A 1 92 ? 1.668 17.352 9.740 1.00 12.17 92 ARG A CA 1
ATOM 656 C C . ARG A 1 92 ? 0.298 17.026 9.154 1.00 10.00 92 ARG A C 1
ATOM 657 O O . ARG A 1 92 ? 0.076 15.932 8.641 1.00 8.85 92 ARG A O 1
ATOM 665 N N . PRO A 1 93 ? -0.648 17.975 9.235 1.00 9.79 93 PRO A N 1
ATOM 666 C CA . PRO A 1 93 ? -1.982 17.720 8.688 1.00 8.06 93 PRO A CA 1
ATOM 667 C C . PRO A 1 93 ? -1.923 17.533 7.175 1.00 7.56 93 PRO A C 1
ATOM 668 O O . PRO A 1 93 ? -1.097 18.146 6.504 1.00 6.91 93 PRO A O 1
ATOM 672 N N . GLU A 1 94 ? -2.785 16.673 6.643 1.00 7.07 94 GLU A N 1
ATOM 673 C CA . GLU A 1 94 ? -2.805 16.429 5.204 1.00 9.09 94 GLU A CA 1
ATOM 674 C C . GLU A 1 94 ? -3.272 17.675 4.462 1.00 8.29 94 GLU A C 1
ATOM 675 O O . GLU A 1 94 ? -4.246 18.311 4.858 1.00 10.19 94 GLU A O 1
ATOM 681 N N . GLY A 1 95 ? -2.578 18.019 3.383 1.00 8.14 95 GLY A N 1
ATOM 682 C CA . GLY A 1 95 ? -2.953 19.194 2.616 1.00 7.28 95 GLY A CA 1
ATOM 683 C C . GLY A 1 95 ? -1.825 19.663 1.721 1.00 7.62 95 GLY A C 1
ATOM 684 O O . GLY A 1 95 ? -0.709 19.149 1.800 1.00 6.03 95 GLY A O 1
ATOM 685 N N . ASP A 1 96 ? -2.104 20.643 0.869 1.00 5.62 96 ASP A N 1
ATOM 686 C CA . ASP A 1 96 ? -1.080 21.143 -0.031 1.00 6.88 96 ASP A CA 1
ATOM 687 C C . ASP A 1 96 ? -1.035 22.660 -0.123 1.00 6.97 96 ASP A C 1
ATOM 688 O O . ASP A 1 96 ? -0.521 23.226 -1.089 1.00 4.77 96 ASP A O 1
ATOM 693 N N . ALA A 1 97 ? -1.573 23.309 0.904 1.00 5.87 97 ALA A N 1
ATOM 694 C CA . ALA A 1 97 ? -1.568 24.763 0.989 1.00 5.69 97 ALA A CA 1
ATOM 695 C C . ALA A 1 97 ? -1.815 25.156 2.439 1.00 4.72 97 ALA A C 1
ATOM 696 O O . ALA A 1 97 ? -2.639 24.548 3.121 1.00 5.07 97 ALA A O 1
ATOM 698 N N . VAL A 1 98 ? -1.084 26.161 2.909 1.00 3.88 98 VAL A N 1
ATOM 699 C CA . VAL A 1 98 ? -1.236 26.641 4.277 1.00 4.81 98 VAL A CA 1
ATOM 700 C C . VAL A 1 98 ? -1.612 28.116 4.214 1.00 4.97 98 VAL A C 1
ATOM 701 O O . VAL A 1 98 ? -0.879 28.929 3.652 1.00 4.39 98 VAL A O 1
ATOM 705 N N . VAL A 1 99 ? -2.766 28.449 4.787 1.00 4.05 99 VAL A N 1
ATOM 706 C CA . VAL A 1 99 ? -3.278 29.817 4.772 1.00 5.31 99 VAL A CA 1
ATOM 707 C C . VAL A 1 99 ? -3.398 30.381 6.181 1.00 4.03 99 VAL A C 1
ATOM 708 O O . VAL A 1 99 ? -3.747 29.661 7.108 1.00 3.96 99 VAL A O 1
ATOM 712 N N . SER A 1 100 ? -3.125 31.672 6.341 1.00 5.95 100 SER A N 1
ATOM 713 C CA . SER A 1 100 ? -3.219 32.276 7.663 1.00 6.29 100 SER A CA 1
ATOM 714 C C . SER A 1 100 ? -3.422 33.784 7.662 1.00 7.63 100 SER A C 1
ATOM 715 O O . SER A 1 100 ? -3.006 34.486 6.740 1.00 6.14 100 SER A O 1
ATOM 718 N N . LYS A 1 101 ? -4.073 34.265 8.716 1.00 7.31 101 LYS A N 1
ATOM 719 C CA . LYS A 1 101 ? -4.326 35.687 8.916 1.00 9.01 101 LYS A CA 1
ATOM 720 C C . LYS A 1 101 ? -3.776 35.996 10.304 1.00 8.80 101 LYS A C 1
ATOM 721 O O . LYS A 1 101 ? -4.021 37.062 10.869 1.00 8.72 101 LYS A O 1
ATOM 727 N N . THR A 1 102 ? -3.022 35.045 10.844 1.00 7.99 102 THR A N 1
ATOM 728 C CA . THR A 1 102 ? -2.453 35.176 12.180 1.00 8.20 102 THR A CA 1
ATOM 729 C C . THR A 1 102 ? -0.978 35.576 12.176 1.00 8.04 102 THR A C 1
ATOM 730 O O . THR A 1 102 ? -0.137 34.879 11.609 1.00 8.88 102 THR A O 1
ATOM 734 N N . PRO A 1 103 ? -0.648 36.713 12.810 1.00 7.80 103 PRO A N 1
ATOM 735 C CA . PRO A 1 103 ? 0.744 37.171 12.863 1.00 9.05 103 PRO A CA 1
ATOM 736 C C . PRO A 1 103 ? 1.602 36.125 13.571 1.00 8.31 103 PRO A C 1
ATOM 737 O O . PRO A 1 103 ? 1.167 35.518 14.551 1.00 8.35 103 PRO A O 1
ATOM 741 N N . GLY A 1 104 ? 2.811 35.906 13.068 1.00 8.31 104 GLY A N 1
ATOM 742 C CA . GLY A 1 104 ? 3.689 34.929 13.685 1.00 7.97 104 GLY A CA 1
ATOM 743 C C . GLY A 1 104 ? 3.667 33.573 13.011 1.00 9.63 104 GLY A C 1
ATOM 744 O O . GLY A 1 104 ? 4.651 32.832 13.063 1.00 7.84 104 GLY A O 1
ATOM 745 N N . VAL A 1 105 ? 2.547 33.236 12.380 1.00 7.30 105 VAL A N 1
ATOM 746 C CA . VAL A 1 105 ? 2.428 31.956 11.695 1.00 7.85 105 VAL A CA 1
ATOM 747 C C . VAL A 1 105 ? 3.203 31.975 10.384 1.00 7.53 105 VAL A C 1
ATOM 748 O O . VAL A 1 105 ? 3.047 32.887 9.573 1.00 8.09 105 VAL A O 1
ATOM 752 N N . ILE A 1 106 ? 4.045 30.969 10.189 1.00 5.61 106 ILE A N 1
ATOM 753 C CA . ILE A 1 106 ? 4.838 30.865 8.973 1.00 4.92 106 ILE A CA 1
ATOM 754 C C . ILE A 1 106 ? 4.208 29.788 8.098 1.00 5.23 106 ILE A C 1
ATOM 755 O O . ILE A 1 106 ? 4.253 28.610 8.437 1.00 3.07 106 ILE A O 1
ATOM 760 N N . CYS A 1 107 ? 3.604 30.200 6.987 1.00 4.94 107 CYS A N 1
ATOM 761 C CA . CYS A 1 107 ? 2.978 29.258 6.067 1.00 5.03 107 CYS A CA 1
ATOM 762 C C . CYS A 1 107 ? 4.047 28.731 5.120 1.00 4.24 107 CYS A C 1
ATOM 763 O O . CYS A 1 107 ? 4.697 29.506 4.425 1.00 4.46 107 CYS A O 1
ATOM 766 N N . GLY A 1 108 ? 4.225 27.414 5.085 1.00 5.31 108 GLY A N 1
ATOM 767 C CA . GLY A 1 108 ? 5.246 26.855 4.220 1.00 4.09 108 GLY A CA 1
ATOM 768 C C . GLY A 1 108 ? 4.796 25.723 3.319 1.00 3.92 108 GLY A C 1
ATOM 769 O O . GLY A 1 108 ? 3.820 25.028 3.605 1.00 4.67 108 GLY A O 1
ATOM 770 N N . ALA A 1 109 ? 5.518 25.564 2.214 1.00 3.22 109 ALA A N 1
ATOM 771 C CA . ALA A 1 109 ? 5.264 24.515 1.234 1.00 4.47 109 ALA A CA 1
ATOM 772 C C . ALA A 1 109 ? 6.620 23.927 0.852 1.00 3.16 109 ALA A C 1
ATOM 773 O O . ALA A 1 109 ? 7.615 24.652 0.780 1.00 4.44 109 ALA A O 1
ATOM 783 N N . ALA A 1 111 ? 9.043 21.453 -1.829 1.00 4.50 111 ALA A N 1
ATOM 784 C CA . ALA A 1 111 ? 9.136 21.043 -3.222 1.00 5.73 111 ALA A CA 1
ATOM 785 C C . ALA A 1 111 ? 10.566 20.759 -3.656 1.00 5.07 111 ALA A C 1
ATOM 786 O O . ALA A 1 111 ? 11.530 21.164 -3.000 1.00 4.69 111 ALA A O 1
ATOM 788 N N . ALA A 1 112 ? 10.682 20.051 -4.773 1.00 5.08 112 ALA A N 1
ATOM 789 C CA . ALA A 1 112 ? 11.964 19.699 -5.363 1.00 4.83 112 ALA A CA 1
ATOM 790 C C . ALA A 1 112 ? 11.664 19.422 -6.831 1.00 4.55 112 ALA A C 1
ATOM 791 O O . ALA A 1 112 ? 11.924 18.332 -7.332 1.00 3.06 112 ALA A O 1
ATOM 793 N N . ASP A 1 113 ? 11.090 20.438 -7.479 1.00 4.08 113 ASP A N 1
ATOM 794 C CA . ASP A 1 113 ? 10.682 20.444 -8.889 1.00 4.60 113 ASP A CA 1
ATOM 795 C C . ASP A 1 113 ? 9.265 21.006 -9.010 1.00 4.23 113 ASP A C 1
ATOM 796 O O . ASP A 1 113 ? 8.980 21.788 -9.908 1.00 3.09 113 ASP A O 1
ATOM 801 N N . CYS A 1 114 ? 8.375 20.604 -8.110 1.00 4.51 114 CYS A N 1
ATOM 802 C CA . CYS A 1 114 ? 7.014 21.114 -8.159 1.00 5.61 114 CYS A CA 1
ATOM 803 C C . CYS A 1 114 ? 7.055 22.602 -7.853 1.00 5.29 114 CYS A C 1
ATOM 804 O O . CYS A 1 114 ? 8.022 23.095 -7.277 1.00 4.93 114 CYS A O 1
ATOM 807 N N . ALA A 1 115 ? 6.009 23.320 -8.241 1.00 3.83 115 ALA A N 1
ATOM 808 C CA . ALA A 1 115 ? 5.984 24.765 -8.056 1.00 3.65 115 ALA A CA 1
ATOM 809 C C . ALA A 1 115 ? 5.401 25.293 -6.757 1.00 3.12 115 ALA A C 1
ATOM 810 O O . ALA A 1 115 ? 4.222 25.084 -6.461 1.00 3.09 115 ALA A O 1
ATOM 812 N N . PRO A 1 116 ? 6.228 25.982 -5.951 1.00 3.07 116 PRO A N 1
ATOM 813 C CA . PRO A 1 116 ? 5.715 26.530 -4.696 1.00 3.05 116 PRO A CA 1
ATOM 814 C C . PRO A 1 116 ? 5.110 27.888 -5.044 1.00 3.04 116 PRO A C 1
ATOM 815 O O . PRO A 1 116 ? 5.620 28.590 -5.918 1.00 3.29 116 PRO A O 1
ATOM 819 N N . VAL A 1 117 ? 4.021 28.251 -4.383 1.00 3.22 117 VAL A N 1
ATOM 820 C CA . VAL A 1 117 ? 3.385 29.532 -4.653 1.00 3.81 117 VAL A CA 1
ATOM 821 C C . VAL A 1 117 ? 3.128 30.283 -3.359 1.00 4.24 117 VAL A C 1
ATOM 822 O O . VAL A 1 117 ? 2.537 29.745 -2.427 1.00 4.17 117 VAL A O 1
ATOM 826 N N . LEU A 1 118 ? 3.586 31.529 -3.308 1.00 4.74 118 LEU A N 1
ATOM 827 C CA . LEU A 1 118 ? 3.382 32.364 -2.134 1.00 3.87 118 LEU A CA 1
ATOM 828 C C . LEU A 1 118 ? 2.396 33.454 -2.533 1.00 4.51 118 LEU A C 1
ATOM 829 O O . LEU A 1 118 ? 2.585 34.132 -3.547 1.00 3.05 118 LEU A O 1
ATOM 834 N N . LEU A 1 119 ? 1.339 33.607 -1.742 1.00 3.07 119 LEU A N 1
ATOM 835 C CA . LEU A 1 119 ? 0.314 34.600 -2.029 1.00 3.37 119 LEU A CA 1
ATOM 836 C C . LEU A 1 119 ? 0.050 35.487 -0.829 1.00 3.04 119 LEU A C 1
ATOM 837 O O . LEU A 1 119 ? 0.286 35.092 0.312 1.00 3.32 119 LEU A O 1
ATOM 842 N N . VAL A 1 120 ? -0.472 36.678 -1.091 1.00 4.22 120 VAL A N 1
ATOM 843 C CA . VAL A 1 120 ? -0.768 37.610 -0.019 1.00 3.94 120 VAL A CA 1
ATOM 844 C C . VAL A 1 120 ? -1.744 38.695 -0.443 1.00 3.80 120 VAL A C 1
ATOM 845 O O . VAL A 1 120 ? -1.722 39.150 -1.583 1.00 3.13 120 VAL A O 1
ATOM 849 N N . ASP A 1 121 ? -2.621 39.076 0.479 1.00 3.12 121 ASP A N 1
ATOM 850 C CA . ASP A 1 121 ? -3.549 40.175 0.247 1.00 3.39 121 ASP A CA 1
ATOM 851 C C . ASP A 1 121 ? -3.034 41.172 1.282 1.00 4.42 121 ASP A C 1
ATOM 852 O O . ASP A 1 121 ? -3.295 41.021 2.474 1.00 4.25 121 ASP A O 1
ATOM 857 N N . PRO A 1 122 ? -2.283 42.193 0.838 1.00 6.09 122 PRO A N 1
ATOM 858 C CA . PRO A 1 122 ? -1.717 43.211 1.729 1.00 8.39 122 PRO A CA 1
ATOM 859 C C . PRO A 1 122 ? -2.701 44.111 2.477 1.00 10.35 122 PRO A C 1
ATOM 860 O O . PRO A 1 122 ? -2.311 44.810 3.414 1.00 9.70 122 PRO A O 1
ATOM 864 N N . GLU A 1 123 ? -3.966 44.100 2.071 1.00 10.41 123 GLU A N 1
ATOM 865 C CA . GLU A 1 123 ? -4.972 44.922 2.742 1.00 10.60 123 GLU A CA 1
ATOM 866 C C . GLU A 1 123 ? -5.688 44.128 3.824 1.00 10.52 123 GLU A C 1
ATOM 867 O O . GLU A 1 123 ? -5.843 44.596 4.956 1.00 9.79 123 GLU A O 1
ATOM 873 N N . ALA A 1 124 ? -6.124 42.923 3.478 1.00 7.85 124 ALA A N 1
ATOM 874 C CA . ALA A 1 124 ? -6.816 42.070 4.433 1.00 8.99 124 ALA A CA 1
ATOM 875 C C . ALA A 1 124 ? -5.802 41.440 5.379 1.00 8.73 124 ALA A C 1
ATOM 876 O O . ALA A 1 124 ? -6.167 40.892 6.418 1.00 11.66 124 ALA A O 1
ATOM 878 N N . ARG A 1 125 ? -4.527 41.531 5.011 1.00 9.50 125 ARG A N 1
ATOM 879 C CA . ARG A 1 125 ? -3.445 40.963 5.809 1.00 9.24 125 ARG A CA 1
ATOM 880 C C . ARG A 1 125 ? -3.624 39.451 5.918 1.00 8.31 125 ARG A C 1
ATOM 881 O O . ARG A 1 125 ? -3.802 38.902 7.006 1.00 7.98 125 ARG A O 1
ATOM 889 N N . ILE A 1 126 ? -3.580 38.782 4.770 1.00 7.09 126 ILE A N 1
ATOM 890 C CA . ILE A 1 126 ? -3.729 37.332 4.710 1.00 6.45 126 ILE A CA 1
ATOM 891 C C . ILE A 1 126 ? -2.642 36.762 3.811 1.00 5.79 126 ILE A C 1
ATOM 892 O O . ILE A 1 126 ? -2.378 37.305 2.741 1.00 3.99 126 ILE A O 1
ATOM 897 N N . VAL A 1 127 ? -2.007 35.677 4.243 1.00 4.44 127 VAL A N 1
ATOM 898 C CA . VAL A 1 127 ? -0.952 35.059 3.443 1.00 4.17 127 VAL A CA 1
ATOM 899 C C . VAL A 1 127 ? -1.210 33.571 3.235 1.00 4.33 127 VAL A C 1
ATOM 900 O O . VAL A 1 127 ? -2.058 32.975 3.901 1.00 3.05 127 VAL A O 1
ATOM 904 N N . ALA A 1 128 ? -0.476 32.973 2.303 1.00 4.67 128 ALA A N 1
ATOM 905 C CA . ALA A 1 128 ? -0.624 31.547 2.030 1.00 3.85 128 ALA A CA 1
ATOM 906 C C . ALA A 1 128 ? 0.544 31.004 1.218 1.00 4.00 128 ALA A C 1
ATOM 907 O O . ALA A 1 128 ? 1.162 31.724 0.435 1.00 3.24 128 ALA A O 1
ATOM 909 N N . ALA A 1 129 ? 0.845 29.728 1.433 1.00 3.18 129 ALA A N 1
ATOM 910 C CA . ALA A 1 129 ? 1.901 29.036 0.704 1.00 4.57 129 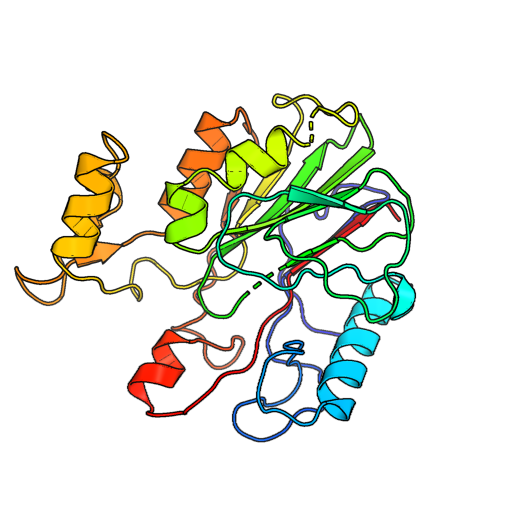ALA A CA 1
ATOM 911 C C . ALA A 1 129 ? 1.233 27.801 0.110 1.00 5.17 129 ALA A C 1
ATOM 912 O O . ALA A 1 129 ? 0.555 27.059 0.821 1.00 5.82 129 ALA A O 1
ATOM 914 N N . ALA A 1 130 ? 1.405 27.588 -1.191 1.00 5.60 130 ALA A N 1
ATOM 915 C CA . ALA A 1 130 ? 0.793 26.439 -1.845 1.00 4.11 130 ALA A CA 1
ATOM 916 C C . ALA A 1 130 ? 1.811 25.562 -2.564 1.00 5.63 130 ALA A C 1
ATOM 917 O O . ALA A 1 130 ? 2.825 26.044 -3.068 1.00 4.14 130 ALA A O 1
ATOM 919 N N . HIS A 1 131 ? 1.524 24.264 -2.595 1.00 4.75 131 HIS A N 1
ATOM 920 C CA . HIS A 1 131 ? 2.376 23.278 -3.249 1.00 4.99 131 HIS A CA 1
ATOM 921 C C . HIS A 1 131 ? 1.670 22.892 -4.543 1.00 5.51 131 HIS A C 1
ATOM 922 O O . HIS A 1 131 ? 0.662 22.185 -4.512 1.00 3.09 131 HIS A O 1
ATOM 929 N N . ALA A 1 132 ? 2.188 23.367 -5.674 1.00 3.05 132 ALA A N 1
ATOM 930 C CA . ALA A 1 132 ? 1.566 23.075 -6.958 1.00 3.06 132 ALA A CA 1
ATOM 931 C C . ALA A 1 132 ? 2.374 22.204 -7.906 1.00 3.40 132 ALA A C 1
ATOM 932 O O . ALA A 1 132 ? 3.104 22.711 -8.761 1.00 3.00 132 ALA A O 1
ATOM 934 N N . GLY A 1 133 ? 2.247 20.892 -7.746 1.00 3.30 133 GLY A N 1
ATOM 935 C CA . GLY A 1 133 ? 2.912 19.980 -8.654 1.00 4.42 133 GLY A CA 1
ATOM 936 C C . GLY A 1 133 ? 1.987 19.944 -9.858 1.00 4.61 133 GLY A C 1
ATOM 937 O O . GLY A 1 133 ? 1.012 20.693 -9.893 1.00 5.67 133 GLY A O 1
ATOM 938 N N . TRP A 1 134 ? 2.249 19.091 -10.841 1.00 4.96 134 TRP A N 1
ATOM 939 C CA . TRP A 1 134 ? 1.368 19.065 -12.002 1.00 4.43 134 TRP A CA 1
ATOM 940 C C . TRP A 1 134 ? -0.054 18.651 -11.632 1.00 3.78 134 TRP A C 1
ATOM 941 O O . TRP A 1 134 ? -1.018 19.201 -12.157 1.00 4.19 134 TRP A O 1
ATOM 952 N N . ARG A 1 135 ? -0.183 17.698 -10.713 1.00 3.03 135 ARG A N 1
ATOM 953 C CA . ARG A 1 135 ? -1.499 17.217 -10.306 1.00 4.56 135 ARG A CA 1
ATOM 954 C C . ARG A 1 135 ? -2.300 18.287 -9.575 1.00 4.76 135 ARG A C 1
ATOM 955 O O . ARG A 1 135 ? -3.448 18.559 -9.930 1.00 4.19 135 ARG A O 1
ATOM 963 N N . GLY A 1 136 ? -1.695 18.892 -8.556 1.00 3.68 136 GLY A N 1
ATOM 964 C CA . GLY A 1 136 ? -2.383 19.931 -7.809 1.00 5.82 136 GLY A CA 1
ATOM 965 C C . GLY A 1 136 ? -2.759 21.097 -8.704 1.00 5.38 136 GLY A C 1
ATOM 966 O O . GLY A 1 136 ? -3.872 21.619 -8.634 1.00 5.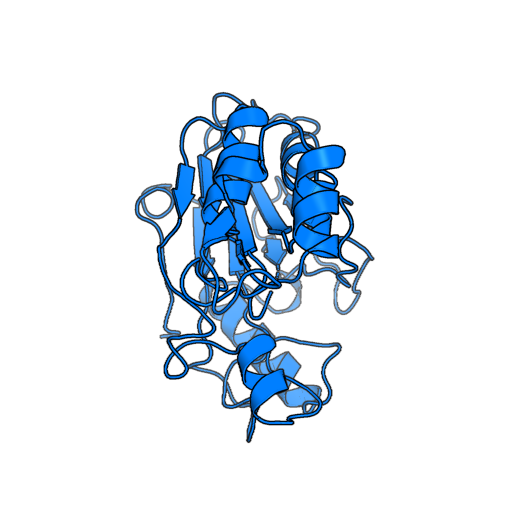19 136 GLY A O 1
ATOM 967 N N . ALA A 1 137 ? -1.828 21.511 -9.556 1.00 4.97 137 ALA A N 1
ATOM 968 C CA . ALA A 1 137 ? -2.087 22.622 -10.463 1.00 4.84 137 ALA A CA 1
ATOM 969 C C . ALA A 1 137 ? -3.264 22.306 -11.382 1.00 5.34 137 ALA A C 1
ATOM 970 O O . ALA A 1 137 ? -4.160 23.132 -11.571 1.00 3.79 137 ALA A O 1
ATOM 972 N N . LEU A 1 138 ? -3.267 21.103 -11.946 1.00 4.23 138 LEU A N 1
ATOM 973 C CA . LEU A 1 138 ? -4.340 20.706 -12.849 1.00 4.87 138 LEU A CA 1
ATOM 974 C C . LEU A 1 138 ? -5.690 20.627 -12.142 1.00 4.87 138 LEU A C 1
ATOM 975 O O . LEU A 1 138 ? -6.708 21.076 -12.678 1.00 4.80 138 LEU A O 1
ATOM 980 N N . ASP A 1 139 ? -5.695 20.065 -10.938 1.00 5.08 139 ASP A N 1
ATOM 981 C CA . ASP A 1 139 ? -6.931 19.900 -10.181 1.00 5.09 139 ASP A CA 1
ATOM 982 C C . ASP A 1 139 ? -7.482 21.165 -9.522 1.00 5.86 139 ASP A C 1
ATOM 983 O O . ASP A 1 139 ? -8.647 21.194 -9.121 1.00 6.39 139 ASP A O 1
ATOM 988 N N . GLY A 1 140 ? -6.658 22.204 -9.403 1.00 4.29 140 GLY A N 1
ATOM 989 C CA . GLY A 1 140 ? -7.140 23.447 -8.818 1.00 4.94 140 GLY A CA 1
ATOM 990 C C . GLY A 1 140 ? -6.618 23.891 -7.459 1.00 4.00 140 GLY A C 1
ATOM 991 O O . GLY A 1 140 ? -7.314 24.620 -6.740 1.00 3.07 140 GLY A O 1
ATOM 992 N N . VAL A 1 141 ? -5.404 23.491 -7.096 1.00 3.87 141 VAL A N 1
ATOM 993 C CA . VAL A 1 141 ? -4.865 23.897 -5.802 1.00 3.70 141 VAL A CA 1
ATOM 994 C C . VAL A 1 141 ? -4.706 25.415 -5.698 1.00 3.83 141 VAL A C 1
ATOM 995 O O . VAL A 1 141 ? -4.848 25.982 -4.615 1.00 3.31 141 VAL A O 1
ATOM 999 N N . VAL A 1 142 ? -4.413 26.076 -6.815 1.00 3.04 142 VAL A N 1
ATOM 1000 C CA . VAL A 1 142 ? -4.257 27.529 -6.789 1.00 3.82 142 VAL A CA 1
ATOM 1001 C C . VAL A 1 142 ? -5.592 28.201 -6.469 1.00 3.31 142 VAL A C 1
ATOM 1002 O O . VAL A 1 142 ? -5.672 29.039 -5.574 1.00 3.20 142 VAL A O 1
ATOM 1006 N N . GLN A 1 143 ? -6.642 27.826 -7.194 1.00 3.51 143 GLN A N 1
ATOM 1007 C CA . GLN A 1 143 ? -7.956 28.407 -6.951 1.00 4.34 143 GLN A CA 1
ATOM 1008 C C . GLN A 1 143 ? -8.402 28.082 -5.526 1.00 4.67 143 GLN A C 1
ATOM 1009 O O . GLN A 1 143 ? -9.042 28.901 -4.868 1.00 3.95 143 GLN A O 1
ATOM 1015 N N . SER A 1 144 ? -8.055 26.889 -5.049 1.00 3.21 144 SER A N 1
ATOM 1016 C CA . SER A 1 144 ? -8.435 26.478 -3.700 1.00 3.73 144 SER A CA 1
ATOM 1017 C C . SER A 1 144 ? -7.795 27.365 -2.637 1.00 4.97 144 SER A C 1
ATOM 1018 O O . SER A 1 144 ? -8.456 27.787 -1.682 1.00 4.63 144 SER A O 1
ATOM 1021 N N . ALA A 1 145 ? -6.506 27.647 -2.810 1.00 4.02 145 ALA A N 1
ATOM 1022 C CA . ALA A 1 145 ? -5.779 28.488 -1.869 1.00 4.00 145 ALA A CA 1
ATOM 1023 C C . ALA A 1 145 ? -6.379 29.891 -1.871 1.00 3.75 145 ALA A C 1
ATOM 1024 O O . ALA A 1 145 ? -6.540 30.508 -0.817 1.00 3.14 145 ALA A O 1
ATOM 1026 N N . VAL A 1 146 ? -6.709 30.389 -3.059 1.00 3.40 146 VAL A N 1
ATOM 1027 C CA . VAL A 1 146 ? -7.306 31.714 -3.181 1.00 3.01 146 VAL A CA 1
ATOM 1028 C C . VAL A 1 146 ? -8.672 31.714 -2.497 1.00 3.33 146 VAL A C 1
ATOM 1029 O O . VAL A 1 146 ? -8.995 32.632 -1.745 1.00 3.22 146 VAL A O 1
ATOM 1033 N N . ASP A 1 147 ? -9.473 30.680 -2.748 1.00 3.08 147 ASP A N 1
ATOM 1034 C CA . ASP A 1 147 ? -10.793 30.594 -2.128 1.00 3.67 147 ASP A CA 1
ATOM 1035 C C . ASP A 1 147 ? -10.694 30.556 -0.602 1.00 4.65 147 ASP A C 1
ATOM 1036 O O . ASP A 1 147 ? -11.500 31.171 0.095 1.00 4.21 147 ASP A O 1
ATOM 1041 N N . ARG A 1 148 ? -9.705 29.833 -0.081 1.00 4.30 148 ARG A N 1
ATOM 1042 C CA . ARG A 1 148 ? -9.532 29.735 1.365 1.00 4.56 148 ARG A CA 1
ATOM 1043 C C . ARG A 1 148 ? -9.142 31.103 1.928 1.00 3.70 148 ARG A C 1
ATOM 1044 O O . ARG A 1 148 ? -9.588 31.492 3.009 1.00 3.17 148 ARG A O 1
ATOM 1060 N N . VAL A 1 150 ? -9.986 33.924 0.676 1.00 3.79 150 VAL A N 1
ATOM 1061 C CA . VAL A 1 150 ? -11.196 34.733 0.617 1.00 5.37 150 VAL A CA 1
ATOM 1062 C C . VAL A 1 150 ? -12.104 34.446 1.815 1.00 5.32 150 VAL A C 1
ATOM 1063 O O . VAL A 1 150 ? -12.740 35.359 2.350 1.00 4.88 150 VAL A O 1
ATOM 1067 N N . GLU A 1 151 ? -12.163 33.189 2.249 1.00 5.11 151 GLU A N 1
ATOM 1068 C CA . GLU A 1 151 ? -12.987 32.849 3.412 1.00 5.78 151 GLU A CA 1
ATOM 1069 C C . GLU A 1 151 ? -12.515 33.628 4.632 1.00 6.27 151 GLU A C 1
ATOM 1070 O O . GLU A 1 151 ? -13.304 33.945 5.523 1.00 5.96 151 GLU A O 1
ATOM 1076 N N . LEU A 1 152 ? -11.220 33.926 4.684 1.00 5.44 152 LEU A N 1
ATOM 1077 C CA . LEU A 1 152 ? -10.676 34.665 5.814 1.00 6.24 152 LEU A CA 1
ATOM 1078 C C . LEU A 1 152 ? -10.832 36.169 5.644 1.00 7.13 152 LEU A C 1
ATOM 1079 O O . LEU A 1 152 ? -10.524 36.935 6.560 1.00 7.60 152 LEU A O 1
ATOM 1084 N N . GLY A 1 153 ? -11.302 36.591 4.471 1.00 6.42 153 GLY A N 1
ATOM 1085 C CA . GLY A 1 153 ? -11.504 38.008 4.229 1.00 6.40 153 GLY A CA 1
ATOM 1086 C C . GLY A 1 153 ? -10.764 38.621 3.052 1.00 5.56 153 GLY A C 1
ATOM 1087 O O . GLY A 1 153 ? -10.932 39.809 2.774 1.00 5.18 153 GLY A O 1
ATOM 1088 N N . ALA A 1 154 ? -9.950 37.831 2.356 1.00 3.73 154 ALA A N 1
ATOM 1089 C CA . ALA A 1 154 ? -9.194 38.349 1.216 1.00 4.79 154 ALA A CA 1
ATOM 1090 C C . ALA A 1 154 ? -10.076 38.661 0.010 1.00 5.41 154 ALA A C 1
ATOM 1091 O O . ALA A 1 154 ? -11.242 38.267 -0.045 1.00 4.39 154 ALA A O 1
ATOM 1093 N N . SER A 1 155 ? -9.504 39.389 -0.944 1.00 4.77 155 SER A N 1
ATOM 1094 C CA . SER A 1 155 ? -10.185 39.754 -2.181 1.00 6.34 155 SER A CA 1
ATOM 1095 C C . SER A 1 155 ? -9.282 39.342 -3.334 1.00 5.84 155 SER A C 1
ATOM 1096 O O . SER A 1 155 ? -8.145 39.804 -3.426 1.00 4.76 155 SER A O 1
ATOM 1099 N N . PRO A 1 156 ? -9.774 38.472 -4.231 1.00 5.55 156 PRO A N 1
ATOM 1100 C CA . PRO A 1 156 ? -8.958 38.031 -5.366 1.00 5.68 156 PRO A CA 1
ATOM 1101 C C . PRO A 1 156 ? -8.215 39.174 -6.056 1.00 6.74 156 PRO A C 1
ATOM 1102 O O . PRO A 1 156 ? -7.000 39.125 -6.232 1.00 6.05 156 PRO A O 1
ATOM 1106 N N . ALA A 1 157 ? -8.955 40.210 -6.434 1.00 6.07 157 ALA A N 1
ATOM 1107 C CA . ALA A 1 157 ? -8.380 41.355 -7.134 1.00 7.55 157 ALA A CA 1
ATOM 1108 C C . ALA A 1 157 ? -7.308 42.129 -6.368 1.00 8.31 157 ALA A C 1
ATOM 1109 O O . ALA A 1 157 ? -6.714 43.061 -6.910 1.00 10.69 157 ALA A O 1
ATOM 1111 N N 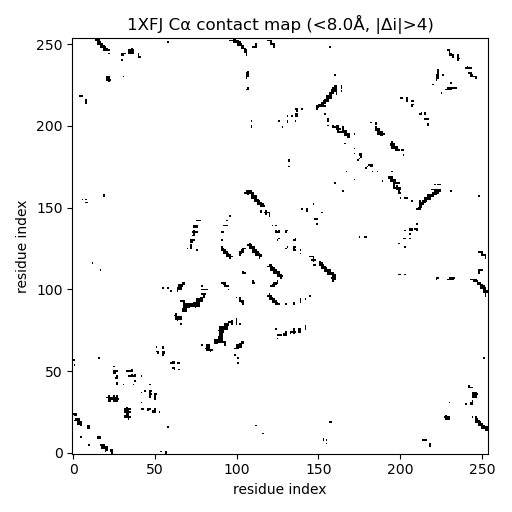. ASN A 1 158 ? -7.054 41.759 -5.118 1.00 6.16 158 ASN A N 1
ATOM 1112 C CA . ASN A 1 158 ? -6.036 42.457 -4.342 1.00 8.23 158 ASN A CA 1
ATOM 1113 C C . ASN A 1 158 ? -4.911 41.519 -3.919 1.00 7.65 158 ASN A C 1
ATOM 1114 O O . ASN A 1 158 ? -4.038 41.895 -3.138 1.00 8.58 158 ASN A O 1
ATOM 1119 N N . ILE A 1 159 ? -4.928 40.299 -4.446 1.00 5.37 159 ILE A N 1
ATOM 1120 C CA . ILE A 1 159 ? -3.914 39.310 -4.104 1.00 5.34 159 ILE A CA 1
ATOM 1121 C C . ILE A 1 159 ? -2.709 39.314 -5.037 1.00 6.89 159 ILE A C 1
ATOM 1122 O O . ILE A 1 159 ? -2.845 39.496 -6.246 1.00 7.48 159 ILE A O 1
ATOM 1127 N N . THR A 1 160 ? -1.525 39.136 -4.457 1.00 7.12 160 THR A N 1
ATOM 1128 C CA . THR A 1 160 ? -0.293 39.045 -5.233 1.00 5.48 160 THR A CA 1
ATOM 1129 C C . THR A 1 160 ? 0.151 37.592 -5.072 1.00 4.64 160 THR A C 1
ATOM 1130 O O . THR A 1 160 ? 0.135 37.049 -3.962 1.00 4.98 160 THR A O 1
ATOM 1134 N N . GLY A 1 161 ? 0.520 36.960 -6.181 1.00 3.95 161 GLY A N 1
ATOM 1135 C CA . GLY A 1 161 ? 0.949 35.573 -6.137 1.00 4.64 161 GLY A CA 1
ATOM 1136 C C . GLY A 1 161 ? 2.228 35.367 -6.921 1.00 3.18 161 GLY A C 1
ATOM 1137 O O . GLY A 1 161 ? 2.337 35.794 -8.071 1.00 4.27 161 GLY A O 1
ATOM 1138 N N . VAL A 1 162 ? 3.199 34.708 -6.300 1.00 3.08 162 VAL A N 1
ATOM 1139 C CA . VAL A 1 162 ? 4.481 34.469 -6.944 1.00 3.08 162 VAL A CA 1
ATOM 1140 C C . VAL A 1 162 ? 4.856 32.998 -6.966 1.00 3.83 162 VAL A C 1
ATOM 1141 O O . VAL A 1 162 ? 4.752 32.304 -5.952 1.00 3.65 162 VAL A O 1
ATOM 1145 N N . VAL A 1 163 ? 5.294 32.532 -8.130 1.00 3.27 163 VAL A N 1
ATOM 1146 C CA . VAL A 1 163 ? 5.713 31.146 -8.296 1.00 3.08 163 VAL A CA 1
ATOM 1147 C C . VAL A 1 163 ? 7.216 31.104 -8.040 1.00 3.88 163 VAL A C 1
ATOM 1148 O O . VAL A 1 163 ? 7.963 31.906 -8.591 1.00 3.37 163 VAL A O 1
ATOM 1152 N N . GLY A 1 164 ? 7.661 30.168 -7.205 1.00 3.96 164 GLY A N 1
ATOM 1153 C CA . GLY A 1 164 ? 9.076 30.089 -6.895 1.00 3.17 164 GLY A CA 1
ATOM 1154 C C . GLY A 1 164 ? 9.877 29.147 -7.769 1.00 3.59 164 GLY A C 1
ATOM 1155 O O . GLY A 1 164 ? 9.429 28.757 -8.852 1.00 3.12 164 GLY A O 1
ATOM 1156 N N . PRO A 1 165 ? 11.085 28.771 -7.324 1.00 3.50 165 PRO A N 1
ATOM 1157 C CA . PRO A 1 165 ? 11.935 27.861 -8.093 1.00 3.13 165 PRO A CA 1
ATOM 1158 C C . PRO A 1 165 ? 11.185 26.554 -8.317 1.00 3.65 165 PRO A C 1
ATOM 1159 O O . PRO A 1 165 ? 10.510 26.058 -7.419 1.00 5.21 165 PRO A O 1
ATOM 1163 N N . CYS A 1 166 ? 11.290 26.009 -9.522 1.00 3.60 166 CYS A N 1
ATOM 1164 C CA . CYS A 1 166 ? 10.625 24.757 -9.856 1.00 4.12 166 CYS A CA 1
ATOM 1165 C C . CYS A 1 166 ? 11.282 24.216 -11.114 1.00 4.24 166 CYS A C 1
ATOM 1166 O O . CYS A 1 166 ? 12.198 24.838 -11.646 1.00 3.08 166 CYS A O 1
ATOM 1169 N N . ILE A 1 167 ? 10.834 23.059 -11.587 1.00 3.52 167 ILE A N 1
ATOM 1170 C CA . ILE A 1 167 ? 11.426 22.503 -12.789 1.00 4.28 167 ILE A CA 1
ATOM 1171 C C . ILE A 1 167 ? 10.977 23.368 -13.969 1.00 5.54 167 ILE A C 1
ATOM 1172 O O . ILE A 1 167 ? 9.784 23.605 -14.173 1.00 6.25 167 ILE A O 1
ATOM 1177 N N . GLY A 1 168 ? 11.951 23.857 -14.728 1.00 4.81 168 GLY A N 1
ATOM 1178 C CA . GLY A 1 168 ? 11.660 24.735 -15.848 1.00 5.52 168 GLY A CA 1
ATOM 1179 C C . GLY A 1 168 ? 11.218 24.097 -17.150 1.00 5.60 168 GLY A C 1
ATOM 1180 O O . GLY A 1 168 ? 11.373 22.894 -17.347 1.00 4.38 168 GLY A O 1
ATOM 1181 N N . PRO A 1 169 ? 10.665 24.901 -18.072 1.00 7.49 169 PRO A N 1
ATOM 1182 C CA . PRO A 1 169 ? 10.188 24.431 -19.377 1.00 6.94 169 PRO A CA 1
ATOM 1183 C C . PRO A 1 169 ? 11.264 23.783 -20.240 1.00 8.95 169 PRO A C 1
ATOM 1184 O O . PRO A 1 169 ? 10.954 23.070 -21.193 1.00 10.42 169 PRO A O 1
ATOM 1188 N N . LYS A 1 170 ? 12.528 24.028 -19.913 1.00 9.19 170 LYS A N 1
ATOM 1189 C CA . LYS A 1 170 ? 13.616 23.430 -20.678 1.00 9.13 170 LYS A CA 1
ATOM 1190 C C . LYS A 1 170 ? 14.032 22.119 -20.021 1.00 9.02 170 LYS A C 1
ATOM 1191 O O . LYS A 1 170 ? 14.824 21.356 -20.579 1.00 7.21 170 LYS A O 1
ATOM 1197 N N . SER A 1 171 ? 13.481 21.858 -18.839 1.00 6.63 171 SER A N 1
ATOM 1198 C CA . SER A 1 171 ? 13.831 20.664 -18.076 1.00 5.79 171 SER A CA 1
ATOM 1199 C C . SER A 1 171 ? 12.726 19.636 -17.848 1.00 6.53 171 SER A C 1
ATOM 1200 O O . SER A 1 171 ? 13.012 18.460 -17.616 1.00 5.46 171 SER A O 1
ATOM 1203 N N . TYR A 1 172 ? 11.474 20.074 -17.911 1.00 6.68 172 TYR A N 1
ATOM 1204 C CA . TYR A 1 172 ? 10.341 19.192 -17.636 1.00 6.18 172 TYR A CA 1
ATOM 1205 C C . TYR A 1 172 ? 9.841 18.346 -18.810 1.00 7.23 172 TYR A C 1
ATOM 1206 O O . TYR A 1 172 ? 8.898 18.725 -19.503 1.00 6.61 172 TYR A O 1
ATOM 1215 N N . GLU A 1 173 ? 10.465 17.190 -19.014 1.00 6.35 173 GLU A N 1
ATOM 1216 C CA . GLU A 1 173 ? 10.065 16.293 -20.095 1.00 6.67 173 GLU A CA 1
ATOM 1217 C C . GLU A 1 173 ? 8.894 15.420 -19.650 1.00 6.20 173 GLU A C 1
ATOM 1218 O O . GLU A 1 173 ? 8.897 14.890 -18.536 1.00 5.95 173 GLU A O 1
ATOM 1224 N N . VAL A 1 174 ? 7.895 15.274 -20.518 1.00 4.99 174 VAL A N 1
ATOM 1225 C CA . VAL A 1 174 ? 6.730 14.452 -20.202 1.00 4.53 174 VAL A CA 1
ATOM 1226 C C . VAL A 1 174 ? 6.294 13.619 -21.405 1.00 4.94 174 VAL A C 1
ATOM 1227 O O . VAL A 1 174 ? 6.728 13.869 -22.534 1.00 4.95 174 VAL A O 1
ATOM 1231 N N . GLY A 1 175 ? 5.440 12.628 -21.153 1.00 5.97 175 GLY A N 1
ATOM 1232 C CA . GLY A 1 175 ? 4.956 11.766 -22.220 1.00 7.03 175 GLY A CA 1
ATOM 1233 C C . GLY A 1 175 ? 3.620 12.202 -22.797 1.00 7.95 175 GLY A C 1
ATOM 1234 O O . GLY A 1 175 ? 3.058 13.217 -22.382 1.00 7.12 175 GLY A O 1
ATOM 1235 N N . LEU A 1 176 ? 3.105 11.425 -23.747 1.00 7.64 176 LEU A N 1
ATOM 1236 C CA . LEU A 1 176 ? 1.842 11.743 -24.405 1.00 7.44 176 LEU A CA 1
ATOM 1237 C C . LEU A 1 176 ? 0.596 11.562 -23.539 1.00 6.41 176 LEU A C 1
ATOM 1238 O O . LEU A 1 176 ? -0.412 12.234 -23.752 1.00 6.12 176 LEU A O 1
ATOM 1243 N N . GLU A 1 177 ? 0.649 10.656 -22.568 1.00 6.28 177 GLU A N 1
ATOM 1244 C CA . GLU A 1 177 ? -0.502 10.455 -21.696 1.00 6.73 177 GLU A CA 1
ATOM 1245 C C . GLU A 1 177 ? -0.654 11.703 -20.830 1.00 5.73 177 GLU A C 1
ATOM 1246 O O . GLU A 1 177 ? -1.766 12.105 -20.485 1.00 4.53 177 GLU A O 1
ATOM 1252 N N . PHE A 1 178 ? 0.483 12.308 -20.494 1.00 5.81 178 PHE A N 1
ATOM 1253 C CA . PHE A 1 178 ? 0.538 13.524 -19.684 1.00 6.34 178 PHE A CA 1
ATOM 1254 C C . PHE A 1 178 ? -0.044 14.665 -20.513 1.00 4.46 178 PHE A C 1
ATOM 1255 O O . PHE A 1 178 ? -0.919 15.403 -20.058 1.00 4.21 178 PHE A O 1
ATOM 1263 N N . LEU A 1 179 ? 0.456 14.799 -21.737 1.00 4.57 179 LEU A N 1
ATOM 1264 C CA . LEU A 1 179 ? -0.010 15.831 -22.661 1.00 3.63 179 LEU A CA 1
ATOM 1265 C C . LEU A 1 179 ? -1.517 15.751 -22.859 1.00 4.63 179 LEU A C 1
ATOM 1266 O O . LEU A 1 179 ? -2.241 16.738 -22.711 1.00 3.30 179 LEU A O 1
ATOM 1271 N N . HIS A 1 180 ? -1.985 14.559 -23.201 1.00 4.71 180 HIS A N 1
ATOM 1272 C CA . HIS A 1 180 ? -3.400 14.347 -23.450 1.00 4.84 180 HIS A CA 1
ATOM 1273 C C . HIS A 1 180 ? -4.264 14.592 -22.220 1.00 5.84 180 HIS A C 1
ATOM 1274 O O . HIS A 1 180 ? -5.382 15.091 -22.338 1.00 5.18 180 HIS A O 1
ATOM 1281 N N . ARG A 1 181 ? -3.748 14.263 -21.039 1.00 4.74 181 ARG A N 1
ATOM 1282 C CA . ARG A 1 181 ? -4.508 14.483 -19.812 1.00 5.32 181 ARG A CA 1
ATOM 1283 C C . ARG A 1 181 ? -4.797 15.974 -19.661 1.00 4.30 181 ARG A C 1
ATOM 1284 O O . ARG A 1 181 ? -5.925 16.372 -19.373 1.00 3.83 181 ARG A O 1
ATOM 1292 N N . PHE A 1 182 ? -3.772 16.799 -19.854 1.00 4.29 182 PHE A N 1
ATOM 1293 C CA . PHE A 1 182 ? -3.940 18.245 -19.740 1.00 4.64 182 PHE A CA 1
ATOM 1294 C C . PHE A 1 182 ? -4.823 18.820 -20.840 1.00 3.63 182 PHE A C 1
ATOM 1295 O O . PHE A 1 182 ? -5.685 19.658 -20.576 1.00 4.59 182 PHE A O 1
ATOM 1303 N N . GLU A 1 183 ? -4.607 18.381 -22.075 1.00 4.21 183 GLU A N 1
ATOM 1304 C CA . GLU A 1 183 ? -5.401 18.890 -23.186 1.00 4.49 183 GLU A CA 1
ATOM 1305 C C . GLU A 1 183 ? -6.877 18.557 -23.026 1.00 6.03 183 GLU A C 1
ATOM 1306 O O . GLU A 1 183 ? -7.746 19.354 -23.385 1.00 4.07 183 GLU A O 1
ATOM 1312 N N . ALA A 1 184 ? -7.155 17.381 -22.477 1.00 6.06 184 ALA A N 1
ATOM 1313 C CA . ALA A 1 184 ? -8.526 16.936 -22.278 1.00 6.94 184 ALA A CA 1
ATOM 1314 C C . ALA A 1 184 ? -9.184 17.535 -21.038 1.00 8.35 184 ALA A C 1
ATOM 1315 O O . ALA A 1 184 ? -10.320 18.007 -21.099 1.00 8.94 184 ALA A O 1
ATOM 1317 N N . ASP A 1 185 ? -8.470 17.521 -19.916 1.00 9.91 185 ASP A N 1
ATOM 1318 C CA . ASP A 1 185 ? -9.015 18.032 -18.660 1.00 10.43 185 ASP A CA 1
ATOM 1319 C C . ASP A 1 185 ? -8.975 19.542 -18.471 1.00 11.67 185 ASP A C 1
ATOM 1320 O O . ASP A 1 185 ? -9.804 20.096 -17.749 1.00 12.57 185 ASP A O 1
ATOM 1325 N N . CYS A 1 186 ? -8.013 20.208 -19.100 1.00 10.46 186 CYS A N 1
ATOM 1326 C CA . CYS A 1 186 ? -7.904 21.656 -18.977 1.00 10.84 186 CYS A CA 1
ATOM 1327 C C . CYS A 1 186 ? -7.804 22.285 -20.360 1.00 11.21 186 CYS A C 1
ATOM 1328 O O . CYS A 1 186 ? -6.713 22.531 -20.871 1.00 7.50 186 CYS A O 1
ATOM 1331 N N . PRO A 1 187 ? -8.958 22.548 -20.985 1.00 12.58 187 PRO A N 1
ATOM 1332 C CA . PRO A 1 187 ? -9.036 23.148 -22.318 1.00 12.31 187 PRO A CA 1
ATOM 1333 C C . PRO A 1 187 ? -8.082 24.318 -22.537 1.00 10.21 187 PRO A C 1
ATOM 1334 O O . PRO A 1 187 ? -8.038 25.259 -21.740 1.00 10.60 187 PRO A O 1
ATOM 1338 N N . GLY A 1 188 ? -7.311 24.241 -23.618 1.00 9.47 188 GLY A N 1
ATOM 1339 C CA . GLY A 1 188 ? -6.380 25.306 -23.950 1.00 7.87 188 GLY A CA 1
ATOM 1340 C C . GLY A 1 188 ? -5.005 25.216 -23.317 1.00 6.25 188 GLY A C 1
ATOM 1341 O O . GLY A 1 188 ? -4.125 26.017 -23.636 1.00 5.84 188 GLY A O 1
ATOM 1342 N N . SER A 1 189 ? -4.807 24.246 -22.431 1.00 5.27 189 SER A N 1
ATOM 1343 C CA . SER A 1 189 ? -3.522 24.095 -21.759 1.00 4.55 189 SER A CA 1
ATOM 1344 C C . SER A 1 189 ? -2.449 23.536 -22.680 1.00 5.34 189 SER A C 1
ATOM 1345 O O . SER A 1 189 ? -1.287 23.445 -22.297 1.00 3.57 189 SER A O 1
ATOM 1348 N N . GLY A 1 190 ? -2.843 23.158 -23.893 1.00 5.12 190 GLY A N 1
ATOM 1349 C CA . GLY A 1 190 ? -1.880 22.613 -24.833 1.00 5.22 190 GLY A CA 1
ATOM 1350 C C . GLY A 1 190 ? -0.811 23.616 -25.220 1.00 6.01 190 GLY A C 1
ATOM 1351 O O . GLY A 1 190 ? 0.244 23.239 -25.734 1.00 4.33 190 GLY A O 1
ATOM 1352 N N . ARG A 1 191 ? -1.080 24.895 -24.971 1.00 4.50 191 ARG A N 1
ATOM 1353 C CA . ARG A 1 191 ? -0.136 25.956 -25.306 1.00 5.20 191 ARG A CA 1
ATOM 1354 C C . ARG A 1 191 ? 1.063 25.993 -24.356 1.00 6.84 191 ARG A C 1
ATOM 1355 O O . ARG A 1 191 ? 2.047 26.700 -24.607 1.00 5.37 191 ARG A O 1
ATOM 1363 N N . PHE A 1 192 ? 0.983 25.226 -23.273 1.00 5.36 192 PHE A N 1
ATOM 1364 C CA . PHE A 1 192 ? 2.066 25.174 -22.296 1.00 6.76 192 PHE A CA 1
ATOM 1365 C C . PHE A 1 192 ? 2.975 23.976 -22.542 1.00 7.11 192 PHE A C 1
ATOM 1366 O O . PHE A 1 192 ? 3.802 23.619 -21.698 1.00 7.71 192 PHE A O 1
ATOM 1374 N N . PHE A 1 193 ? 2.816 23.360 -23.708 1.00 6.46 193 PHE A N 1
ATOM 1375 C CA . PHE A 1 193 ? 3.631 22.213 -24.090 1.00 7.72 193 PHE A CA 1
ATOM 1376 C C . PHE A 1 193 ? 4.490 22.606 -25.283 1.00 10.92 193 PHE A C 1
ATOM 1377 O O . PHE A 1 193 ? 4.030 23.297 -26.192 1.00 9.97 193 PHE A O 1
ATOM 1385 N N . LYS A 1 194 ? 5.745 22.172 -25.264 1.00 10.69 194 LYS A N 1
ATOM 1386 C CA . LYS A 1 194 ? 6.686 22.500 -26.325 1.00 13.17 194 LYS A CA 1
ATOM 1387 C C . LYS A 1 194 ? 7.266 21.231 -26.941 1.00 12.91 194 LYS A C 1
ATOM 1388 O O . LYS A 1 194 ? 7.209 20.159 -26.342 1.00 9.77 194 LYS A O 1
ATOM 1394 N N . PRO A 1 195 ? 7.832 21.335 -28.153 1.00 13.81 195 PRO A N 1
ATOM 1395 C CA . PRO A 1 195 ? 8.414 20.162 -28.811 1.00 14.36 195 PRO A CA 1
ATOM 1396 C C . PRO A 1 195 ? 9.434 19.480 -27.902 1.00 14.14 195 PRO A C 1
ATOM 1397 O O . PRO A 1 195 ? 10.258 20.148 -27.276 1.00 14.85 195 PRO A O 1
ATOM 1401 N N . GLY A 1 196 ? 9.372 18.154 -27.834 1.00 14.50 196 GLY A N 1
ATOM 1402 C CA . GLY A 1 196 ? 10.286 17.410 -26.985 1.00 14.01 196 GLY A CA 1
ATOM 1403 C C . GLY A 1 196 ? 11.396 16.700 -27.736 1.00 12.83 196 GLY A C 1
ATOM 1404 O O . GLY A 1 196 ? 11.605 16.930 -28.927 1.00 11.79 196 GLY A O 1
ATOM 1405 N N . ALA A 1 197 ? 12.103 15.825 -27.028 1.00 12.18 197 ALA A N 1
ATOM 1406 C CA . ALA A 1 197 ? 13.210 15.068 -27.599 1.00 13.51 197 ALA A CA 1
ATOM 1407 C C . ALA A 1 197 ? 12.763 14.183 -28.755 1.00 13.51 197 ALA A C 1
ATOM 1408 O O . ALA A 1 197 ? 13.581 13.759 -29.571 1.00 14.21 197 ALA A O 1
ATOM 1410 N N . SER A 1 198 ? 11.466 13.899 -28.815 1.00 13.44 198 SER A N 1
ATOM 1411 C CA . SER A 1 198 ? 10.906 13.074 -29.882 1.00 13.50 198 SER A CA 1
ATOM 1412 C C . SER A 1 198 ? 9.403 13.303 -29.947 1.00 13.30 198 SER A C 1
ATOM 1413 O O . SER A 1 198 ? 8.838 13.971 -29.084 1.00 12.75 198 SER A O 1
ATOM 1416 N N . GLU A 1 199 ? 8.758 12.741 -30.966 1.00 12.06 199 GLU A N 1
ATOM 1417 C CA . GLU A 1 199 ? 7.316 12.891 -31.128 1.00 12.98 199 GLU A CA 1
ATOM 1418 C C . GLU A 1 199 ? 6.567 12.277 -29.953 1.00 12.27 199 GLU A C 1
ATOM 1419 O O . GLU A 1 199 ? 5.413 12.626 -29.697 1.00 12.23 199 GLU A O 1
ATOM 1425 N N . ASP A 1 200 ? 7.220 11.360 -29.242 1.00 10.91 200 ASP A N 1
ATOM 1426 C CA . ASP A 1 200 ? 6.592 10.712 -28.094 1.00 10.80 200 ASP A CA 1
ATOM 1427 C C . ASP A 1 200 ? 6.781 11.513 -26.816 1.00 9.52 200 ASP A C 1
ATOM 1428 O O . ASP A 1 200 ? 6.295 11.121 -25.757 1.00 9.97 200 ASP A O 1
ATOM 1433 N N . LYS A 1 201 ? 7.487 12.633 -26.916 1.00 7.21 201 LYS A N 1
ATOM 1434 C CA . LYS A 1 201 ? 7.729 13.471 -25.748 1.00 7.79 201 LYS A CA 1
ATOM 1435 C C . LYS A 1 201 ? 7.358 14.927 -25.995 1.00 8.61 201 LYS A C 1
ATOM 1436 O O . LYS A 1 201 ? 7.169 15.357 -27.134 1.00 8.15 201 LYS A O 1
ATOM 1442 N N . ARG A 1 202 ? 7.268 15.677 -24.903 1.00 6.99 202 ARG A N 1
ATOM 1443 C CA . ARG A 1 202 ? 6.955 17.098 -24.932 1.00 6.51 202 ARG A CA 1
ATOM 1444 C C . ARG A 1 202 ? 7.621 17.707 -23.709 1.00 6.37 202 ARG A C 1
ATOM 1445 O O . ARG A 1 202 ? 7.950 16.994 -22.765 1.00 5.79 202 ARG A O 1
ATOM 1453 N N . PHE A 1 203 ? 7.835 19.018 -23.739 1.00 7.13 203 PHE A N 1
ATOM 1454 C CA . PHE A 1 203 ? 8.388 19.722 -22.588 1.00 6.58 203 PHE A CA 1
ATOM 1455 C C . PHE A 1 203 ? 7.205 20.516 -22.051 1.00 6.61 203 PHE A C 1
ATOM 1456 O O . PHE A 1 203 ? 6.529 21.221 -22.804 1.00 7.82 203 PHE A O 1
ATOM 1464 N N . PHE A 1 204 ? 6.941 20.386 -20.758 1.00 6.01 204 PHE A N 1
ATOM 1465 C CA . PHE A 1 204 ? 5.827 21.085 -20.135 1.00 5.37 204 PHE A CA 1
ATOM 1466 C C . PHE A 1 204 ? 6.327 22.308 -19.382 1.00 6.77 204 PHE A C 1
ATOM 1467 O O . PHE A 1 204 ? 7.316 22.239 -18.652 1.00 6.36 204 PHE A O 1
ATOM 1475 N N . ASP A 1 205 ? 5.637 23.427 -19.578 1.00 5.82 205 ASP A N 1
ATOM 1476 C CA . ASP A 1 205 ? 5.990 24.680 -18.920 1.00 4.74 205 ASP A CA 1
ATOM 1477 C C . ASP A 1 205 ? 5.124 24.818 -17.669 1.00 3.98 205 ASP A C 1
ATOM 1478 O O . ASP A 1 205 ? 4.078 25.464 -17.692 1.00 3.10 205 ASP A O 1
ATOM 1483 N N . LEU A 1 206 ? 5.567 24.203 -16.576 1.00 3.06 206 LEU A N 1
ATOM 1484 C CA . LEU A 1 206 ? 4.829 24.244 -15.320 1.00 3.91 206 LEU A CA 1
ATOM 1485 C C . LEU A 1 206 ? 4.618 25.655 -14.772 1.00 4.23 206 LEU A C 1
ATOM 1486 O O . LEU A 1 206 ? 3.489 26.044 -14.474 1.00 3.27 206 LEU A O 1
ATOM 1491 N N . PRO A 1 207 ? 5.697 26.442 -14.624 1.00 4.01 207 PRO A N 1
ATOM 1492 C CA . PRO A 1 207 ? 5.483 27.792 -14.095 1.00 3.45 207 PRO A CA 1
ATOM 1493 C C . PRO A 1 207 ? 4.482 28.609 -14.911 1.00 3.54 207 PRO A C 1
ATOM 1494 O O . PRO A 1 207 ? 3.667 29.337 -14.351 1.00 3.62 207 PRO A O 1
ATOM 1498 N N . ALA A 1 208 ? 4.527 28.483 -16.232 1.00 3.60 208 ALA A N 1
ATOM 1499 C CA . ALA A 1 208 ? 3.595 29.236 -17.060 1.00 3.05 208 ALA A CA 1
ATOM 1500 C C . ALA A 1 208 ? 2.171 28.746 -16.816 1.00 4.23 208 ALA A C 1
ATOM 1501 O O . ALA A 1 208 ? 1.226 29.539 -16.792 1.00 3.07 208 ALA A O 1
ATOM 1503 N N . PHE A 1 209 ? 2.012 27.441 -16.623 1.00 3.03 209 PHE A N 1
ATOM 1504 C CA . PHE A 1 209 ? 0.684 26.896 -16.375 1.00 3.04 209 PHE A CA 1
ATOM 1505 C C . PHE A 1 209 ? 0.165 27.388 -15.028 1.00 4.35 209 PHE A C 1
ATOM 1506 O O . PHE A 1 209 ? -1.005 27.736 -14.894 1.00 4.72 209 PHE A O 1
ATOM 1514 N N . VAL A 1 210 ? 1.041 27.407 -14.028 1.00 4.26 210 VAL A N 1
ATOM 1515 C CA . VAL A 1 210 ? 0.657 27.870 -12.700 1.00 3.92 210 VAL A CA 1
ATOM 1516 C C . VAL A 1 210 ? 0.300 29.359 -12.730 1.00 5.47 210 VAL A C 1
ATOM 1517 O O . VAL A 1 210 ? -0.620 29.794 -12.035 1.00 3.02 210 VAL A O 1
ATOM 1521 N N . LEU A 1 211 ? 1.026 30.138 -13.529 1.00 4.44 211 LEU A N 1
ATOM 1522 C CA . LEU A 1 211 ? 0.730 31.567 -13.639 1.00 5.49 211 LEU A CA 1
ATOM 1523 C C . LEU A 1 211 ? -0.653 31.726 -14.264 1.00 5.61 211 LEU A C 1
ATOM 1524 O O . LEU A 1 211 ? -1.400 32.643 -13.917 1.00 4.87 211 LEU A O 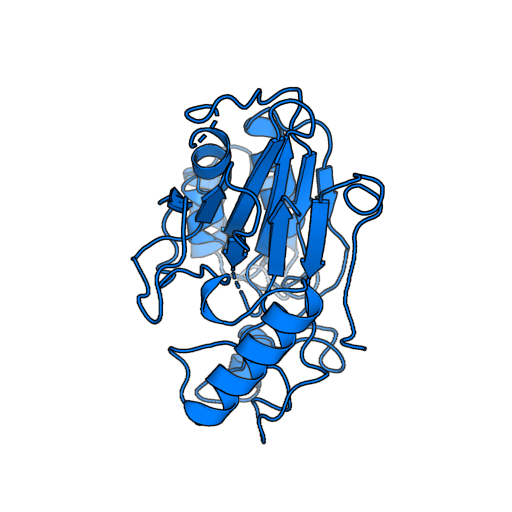1
ATOM 1529 N N . ASP A 1 212 ? -0.995 30.817 -15.175 1.00 4.49 212 ASP A N 1
ATOM 1530 C CA . ASP A 1 212 ? -2.302 30.844 -15.826 1.00 6.49 212 ASP A CA 1
ATOM 1531 C C . ASP A 1 212 ? -3.388 30.538 -14.792 1.00 6.24 212 ASP A C 1
ATOM 1532 O O . ASP A 1 212 ? -4.471 31.123 -14.826 1.00 7.51 212 ASP A O 1
ATOM 1537 N N . ARG A 1 213 ? -3.097 29.617 -13.877 1.00 4.86 213 ARG A N 1
ATOM 1538 C CA . ARG A 1 213 ? -4.060 29.258 -12.842 1.00 5.28 213 ARG A CA 1
ATOM 1539 C C . ARG A 1 213 ? -4.289 30.452 -11.917 1.00 4.73 213 ARG A C 1
ATOM 1540 O O . ARG A 1 213 ? -5.419 30.719 -11.501 1.00 5.35 213 ARG A O 1
ATOM 1548 N N . LEU A 1 214 ? -3.215 31.167 -11.599 1.00 5.09 214 LEU A N 1
ATOM 1549 C CA . LEU A 1 214 ? -3.315 32.344 -10.744 1.00 4.43 214 LEU A CA 1
ATOM 1550 C C . LEU A 1 214 ? -4.201 33.379 -11.431 1.00 5.40 214 LEU A C 1
ATOM 1551 O O . LEU A 1 214 ? -5.107 33.946 -10.818 1.00 3.49 214 LEU A O 1
ATOM 1556 N N . ALA A 1 215 ? -3.929 33.612 -12.711 1.00 4.88 215 ALA A N 1
ATOM 1557 C CA . ALA A 1 215 ? -4.694 34.572 -13.497 1.00 6.19 215 ALA A CA 1
ATOM 1558 C C . ALA A 1 215 ? -6.166 34.189 -13.542 1.00 7.10 215 ALA A C 1
ATOM 1559 O O . ALA A 1 215 ? -7.044 35.045 -13.414 1.00 7.33 215 ALA A O 1
ATOM 1561 N N . THR A 1 216 ? -6.435 32.902 -13.729 1.00 6.71 216 THR A N 1
ATOM 1562 C CA . THR A 1 216 ? -7.810 32.425 -13.794 1.00 8.98 216 THR A CA 1
ATOM 1563 C C . THR A 1 216 ? -8.498 32.557 -12.438 1.00 9.10 216 THR A C 1
ATOM 1564 O O . THR A 1 216 ? -9.725 32.678 -12.364 1.00 8.85 216 THR A O 1
ATOM 1568 N N . ALA A 1 217 ? -7.703 32.556 -11.368 1.00 5.73 217 ALA A N 1
ATOM 1569 C CA . ALA A 1 217 ? -8.235 32.684 -10.014 1.00 5.67 217 ALA A CA 1
ATOM 1570 C C . ALA A 1 217 ? -8.424 34.150 -9.614 1.00 6.57 217 ALA A C 1
ATOM 1571 O O . ALA A 1 217 ? -8.776 34.451 -8.474 1.00 7.23 217 ALA A O 1
ATOM 1573 N N . GLY A 1 218 ? -8.181 35.060 -10.552 1.00 4.55 218 GLY A N 1
ATOM 1574 C CA . GLY A 1 218 ? -8.345 36.474 -10.264 1.00 6.28 218 GLY A CA 1
ATOM 1575 C C . GLY A 1 218 ? -7.115 37.187 -9.730 1.00 6.06 218 GLY A C 1
ATOM 1576 O O . GLY A 1 218 ? -7.187 38.363 -9.371 1.00 6.53 218 GLY A O 1
ATOM 1577 N N . VAL A 1 219 ? -5.986 36.489 -9.675 1.00 6.22 219 VAL A N 1
ATOM 1578 C CA . VAL A 1 219 ? -4.742 37.082 -9.182 1.00 5.60 219 VAL A CA 1
ATOM 1579 C C . VAL A 1 219 ? -4.085 37.848 -10.323 1.00 6.37 219 VAL A C 1
ATOM 1580 O O . VAL A 1 219 ? -3.508 37.255 -11.238 1.00 5.75 219 VAL A O 1
ATOM 1584 N N . GLU A 1 220 ? -4.170 39.174 -10.249 1.00 6.77 220 GLU A N 1
ATOM 1585 C CA . GLU A 1 220 ? -3.650 40.054 -11.288 1.00 9.29 220 GLU A CA 1
ATOM 1586 C C . GLU A 1 220 ? -2.177 40.440 -11.183 1.00 8.22 220 GLU A C 1
ATOM 1587 O O . GLU A 1 220 ? -1.571 40.844 -12.175 1.00 8.81 220 GLU A O 1
ATOM 1593 N N . ARG A 1 221 ? -1.610 40.329 -9.987 1.00 6.84 221 ARG A N 1
ATOM 1594 C CA . ARG A 1 221 ? -0.202 40.657 -9.764 1.00 7.72 221 ARG A CA 1
ATOM 1595 C C . ARG A 1 221 ? 0.521 39.343 -9.529 1.00 5.63 221 ARG A C 1
ATOM 1596 O O . ARG A 1 221 ? 0.390 38.736 -8.470 1.00 5.47 221 ARG A O 1
ATOM 1604 N N . ARG A 1 222 ? 1.298 38.916 -10.517 1.00 6.13 222 ARG A N 1
ATOM 1605 C CA . ARG A 1 222 ? 1.981 37.637 -10.422 1.00 5.90 222 ARG A CA 1
ATOM 1606 C C . ARG A 1 222 ? 3.284 37.588 -11.203 1.00 6.33 222 ARG A C 1
ATOM 1607 O O . ARG A 1 222 ? 3.557 38.447 -12.044 1.00 7.52 222 ARG A O 1
ATOM 1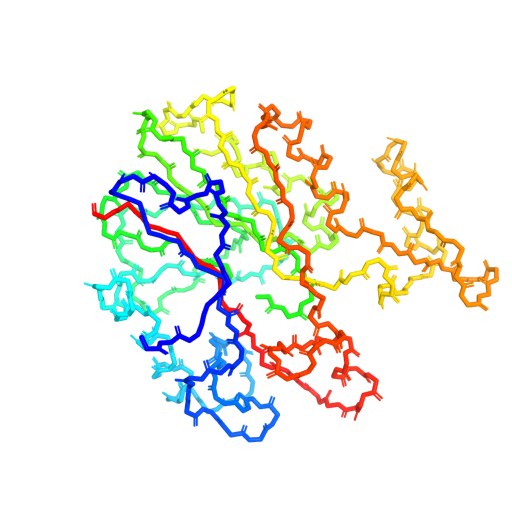615 N N . GLU A 1 223 ? 4.079 36.563 -10.917 1.00 6.81 223 GLU A N 1
ATOM 1616 C CA . GLU A 1 223 ? 5.341 36.355 -11.612 1.00 7.98 223 GLU A CA 1
ATOM 1617 C C . GLU A 1 223 ? 5.999 35.060 -11.163 1.00 6.78 223 GLU A C 1
ATOM 1618 O O . GLU A 1 223 ? 5.648 34.494 -10.126 1.00 5.30 223 GLU A O 1
ATOM 1624 N N . TRP A 1 224 ? 6.939 34.589 -11.975 1.00 6.11 224 TRP A N 1
ATOM 1625 C CA . TRP A 1 224 ? 7.720 33.401 -11.664 1.00 5.02 224 TRP A CA 1
ATOM 1626 C C . TRP A 1 224 ? 9.135 33.929 -11.465 1.00 4.73 224 TRP A C 1
ATOM 1627 O O . TRP A 1 224 ? 9.605 34.743 -12.262 1.00 4.60 224 TRP A O 1
ATOM 1638 N N . VAL A 1 225 ? 9.807 33.486 -10.406 1.00 4.45 225 VAL A N 1
ATOM 1639 C CA . VAL A 1 225 ? 11.164 33.952 -10.130 1.00 3.84 225 VAL A CA 1
ATOM 1640 C C . VAL A 1 225 ? 12.167 33.490 -11.185 1.00 6.63 225 VAL A C 1
ATOM 1641 O O . VAL A 1 225 ? 13.312 33.940 -11.204 1.00 4.46 225 VAL A O 1
ATOM 1645 N N . GLY A 1 226 ? 11.733 32.583 -12.053 1.00 6.08 226 GLY A N 1
ATOM 1646 C CA . GLY A 1 226 ? 12.596 32.112 -13.121 1.00 6.62 226 GLY A CA 1
ATOM 1647 C C . GLY A 1 226 ? 13.846 31.339 -12.741 1.00 7.69 226 GLY A C 1
ATOM 1648 O O . GLY A 1 226 ? 14.901 31.532 -13.349 1.00 8.96 226 GLY A O 1
ATOM 1649 N N . ARG A 1 227 ? 13.742 30.473 -11.740 1.00 5.55 227 ARG A N 1
ATOM 1650 C CA . ARG A 1 227 ? 14.876 29.653 -11.323 1.00 5.58 227 ARG A CA 1
ATOM 1651 C C . ARG A 1 227 ? 14.479 28.195 -11.565 1.00 4.99 227 ARG A C 1
ATOM 1652 O O . ARG A 1 227 ? 13.403 27.763 -11.147 1.00 6.12 227 ARG A O 1
ATOM 1660 N N . ASP A 1 228 ? 15.348 27.452 -12.251 1.00 4.90 228 ASP A N 1
ATOM 1661 C CA . ASP A 1 228 ? 15.101 26.051 -12.611 1.00 5.60 228 ASP A CA 1
ATOM 1662 C C . ASP A 1 228 ? 15.778 25.088 -11.632 1.00 6.07 228 ASP A C 1
ATOM 1663 O O . ASP A 1 228 ? 16.999 24.951 -11.631 1.00 6.34 228 ASP A O 1
ATOM 1668 N N . THR A 1 229 ? 14.977 24.409 -10.818 1.00 4.81 229 THR A N 1
ATOM 1669 C CA . THR A 1 229 ? 15.505 23.475 -9.826 1.00 4.85 229 THR A CA 1
ATOM 1670 C C . THR A 1 229 ? 16.360 22.359 -10.421 1.00 5.64 229 THR A C 1
ATOM 1671 O O . THR A 1 229 ? 17.419 22.022 -9.887 1.00 6.10 229 THR A O 1
ATOM 1675 N N . ARG A 1 230 ? 15.898 21.784 -11.525 1.00 5.22 230 ARG A N 1
ATOM 1676 C CA . ARG A 1 230 ? 16.620 20.692 -12.167 1.00 6.09 230 ARG A CA 1
ATOM 1677 C C . ARG A 1 230 ? 17.948 21.129 -12.767 1.00 6.95 230 ARG A C 1
ATOM 1678 O O . ARG A 1 230 ? 18.944 20.406 -12.690 1.00 7.45 230 ARG A O 1
ATOM 1686 N N . ALA A 1 231 ? 17.958 22.318 -13.356 1.00 6.69 231 ALA A N 1
ATOM 1687 C CA . ALA A 1 231 ? 19.152 22.841 -14.003 1.00 8.09 231 ALA A CA 1
ATOM 1688 C C . ALA A 1 231 ? 20.221 23.395 -13.066 1.00 8.41 231 ALA A C 1
ATOM 1689 O O . ALA A 1 231 ? 21.410 23.287 -13.360 1.00 9.80 231 ALA A O 1
ATOM 1691 N N . GLU A 1 232 ? 19.808 23.985 -11.949 1.00 7.17 232 GLU A N 1
ATOM 1692 C CA . GLU A 1 232 ? 20.764 24.580 -11.014 1.00 7.06 232 GLU A CA 1
ATOM 1693 C C . GLU A 1 232 ? 21.031 23.741 -9.772 1.00 5.96 232 GLU A C 1
ATOM 1694 O O . GLU A 1 232 ? 20.562 24.062 -8.681 1.00 6.24 232 GLU A O 1
ATOM 1700 N N . GLU A 1 233 ? 21.808 22.678 -9.947 1.00 6.77 233 GLU A N 1
ATOM 1701 C CA . GLU A 1 233 ? 22.155 21.777 -8.856 1.00 6.33 233 GLU A CA 1
ATOM 1702 C C . GLU A 1 233 ? 22.910 22.497 -7.742 1.00 5.79 233 GLU A C 1
ATOM 1703 O O . GLU A 1 233 ? 22.909 22.056 -6.594 1.00 6.45 233 GLU A O 1
ATOM 1709 N N . GLU A 1 234 ? 23.549 23.609 -8.090 1.00 5.06 234 GLU A N 1
ATOM 1710 C CA . GLU A 1 234 ? 24.304 24.407 -7.129 1.00 4.71 234 GLU A CA 1
ATOM 1711 C C . GLU A 1 234 ? 23.381 24.955 -6.045 1.00 5.64 234 GLU A C 1
ATOM 1712 O O . GLU A 1 234 ? 23.762 25.054 -4.875 1.00 4.95 234 GLU A O 1
ATOM 1718 N N . TRP A 1 235 ? 22.159 25.292 -6.444 1.00 4.98 235 TRP A N 1
ATOM 1719 C CA . TRP A 1 235 ? 21.197 25.888 -5.528 1.00 6.01 235 TRP A CA 1
ATOM 1720 C C . TRP A 1 235 ? 19.944 25.101 -5.173 1.00 5.33 235 TRP A C 1
ATOM 1721 O O . TRP A 1 235 ? 19.327 25.376 -4.147 1.00 3.81 235 TRP A O 1
ATOM 1732 N N . PHE A 1 236 ? 19.556 24.132 -5.994 1.00 5.14 236 PHE A N 1
ATOM 1733 C CA . PHE A 1 236 ? 18.311 23.419 -5.712 1.00 3.41 236 PHE A CA 1
ATOM 1734 C C . PHE A 1 236 ? 18.320 21.901 -5.786 1.00 3.44 236 PHE A C 1
ATOM 1735 O O . PHE A 1 236 ? 19.077 21.307 -6.554 1.00 3.26 236 PHE A O 1
ATOM 1743 N N . PHE A 1 237 ? 17.468 21.287 -4.965 1.00 3.37 237 PHE A N 1
ATOM 1744 C CA . PHE A 1 237 ? 17.288 19.840 -4.964 1.00 3.77 237 PHE A CA 1
ATOM 1745 C C . PHE A 1 237 ? 16.357 19.630 -6.158 1.00 3.65 237 PHE A C 1
ATOM 1746 O O . PHE A 1 237 ? 15.638 20.554 -6.547 1.00 4.43 237 PHE A O 1
ATOM 1754 N N . SER A 1 238 ? 16.353 18.432 -6.728 1.00 3.57 238 SER A N 1
ATOM 1755 C CA . SER A 1 238 ? 15.495 18.147 -7.878 1.00 5.01 238 SER A CA 1
ATOM 1756 C C . SER A 1 238 ? 15.120 16.673 -7.975 1.00 4.57 238 SER A C 1
ATOM 1757 O O . SER A 1 238 ? 15.991 15.810 -8.105 1.00 4.68 238 SER A O 1
ATOM 1760 N N . ASN A 1 239 ? 13.822 16.390 -7.910 1.00 4.85 239 ASN A N 1
ATOM 1761 C CA . ASN A 1 239 ? 13.332 15.020 -8.009 1.00 6.01 239 ASN A CA 1
ATOM 1762 C C . ASN A 1 239 ? 13.708 14.418 -9.364 1.00 6.49 239 ASN A C 1
ATOM 1763 O O . ASN A 1 239 ? 14.096 13.247 -9.454 1.00 5.25 239 ASN A O 1
ATOM 1768 N N . ARG A 1 240 ? 13.611 15.218 -10.421 1.00 7.57 240 ARG A N 1
ATOM 1769 C CA . ARG A 1 240 ? 13.946 14.716 -11.750 1.00 7.95 240 ARG A CA 1
ATOM 1770 C C . ARG A 1 240 ? 15.429 14.388 -11.844 1.00 7.38 240 ARG A C 1
ATOM 1771 O O . ARG A 1 240 ? 15.812 13.364 -12.408 1.00 5.54 240 ARG A O 1
ATOM 1779 N N . ARG A 1 241 ? 16.273 15.246 -11.285 1.00 5.78 241 ARG A N 1
ATOM 1780 C CA . ARG A 1 241 ? 17.703 14.981 -11.328 1.00 7.04 241 ARG A CA 1
ATOM 1781 C C . ARG A 1 241 ? 17.999 13.727 -10.507 1.00 8.18 241 ARG A C 1
ATOM 1782 O O . ARG A 1 241 ? 18.846 12.915 -10.878 1.00 7.79 241 ARG A O 1
ATOM 1790 N N . ALA A 1 242 ? 17.286 13.569 -9.395 1.00 7.25 242 ALA A N 1
ATOM 1791 C CA . ALA A 1 242 ? 17.462 12.405 -8.534 1.00 8.83 242 ALA A CA 1
ATOM 1792 C C . ALA A 1 242 ? 17.088 11.144 -9.303 1.00 10.08 242 ALA A C 1
ATOM 1793 O O . ALA A 1 242 ? 17.742 10.109 -9.177 1.00 10.75 242 ALA A O 1
ATOM 1795 N N . PHE A 1 243 ? 16.029 11.241 -10.101 1.00 10.00 243 PHE A N 1
ATOM 1796 C CA . PHE A 1 243 ? 15.561 10.116 -10.898 1.00 11.53 243 PHE A CA 1
ATOM 1797 C C . PHE A 1 243 ? 16.633 9.680 -11.888 1.00 11.95 243 PHE A C 1
ATOM 1798 O O . PHE A 1 243 ? 16.947 8.494 -12.001 1.00 11.02 243 PHE A O 1
ATOM 1806 N N . LEU A 1 244 ? 17.192 10.653 -12.599 1.00 10.79 244 LEU A N 1
ATOM 1807 C CA . LEU A 1 244 ? 18.221 10.392 -13.599 1.00 13.58 244 LEU A CA 1
ATOM 1808 C C . LEU A 1 244 ? 19.543 9.907 -13.014 1.00 14.35 244 LEU A C 1
ATOM 1809 O O . LEU A 1 244 ? 20.333 9.267 -13.710 1.00 14.76 244 LEU A O 1
ATOM 1814 N N . ASN A 1 245 ? 19.787 10.213 -11.744 1.00 13.83 245 ASN A N 1
ATOM 1815 C CA . ASN A 1 245 ? 21.027 9.799 -11.090 1.00 16.23 245 ASN A CA 1
ATOM 1816 C C . ASN A 1 245 ? 20.839 8.527 -10.273 1.00 15.63 245 ASN A C 1
ATOM 1817 O O . ASN A 1 245 ? 21.775 8.030 -9.646 1.00 16.51 245 ASN A O 1
ATOM 1822 N N . ASN A 1 246 ? 19.620 8.005 -10.285 1.00 16.26 246 ASN A N 1
ATOM 1823 C CA . ASN A 1 246 ? 19.293 6.788 -9.558 1.00 16.68 246 ASN A CA 1
ATOM 1824 C C . ASN A 1 246 ? 19.372 6.933 -8.044 1.00 16.69 246 ASN A C 1
ATOM 1825 O O . ASN A 1 246 ? 19.725 5.982 -7.345 1.00 15.61 246 ASN A O 1
ATOM 1830 N N . ASP A 1 247 ? 19.068 8.123 -7.534 1.00 15.14 247 ASP A N 1
ATOM 1831 C CA . ASP A 1 247 ? 19.066 8.315 -6.090 1.00 16.17 247 ASP A CA 1
ATOM 1832 C C . ASP A 1 247 ? 17.676 7.834 -5.687 1.00 15.26 247 ASP A C 1
ATOM 1833 O O . ASP A 1 247 ? 16.707 8.056 -6.413 1.00 17.22 247 ASP A O 1
ATOM 1838 N N . GLY A 1 248 ? 17.577 7.166 -4.547 1.00 14.80 248 GLY A N 1
ATOM 1839 C CA . GLY A 1 248 ? 16.287 6.664 -4.115 1.00 12.17 248 GLY A CA 1
ATOM 1840 C C . GLY A 1 248 ? 15.490 7.677 -3.322 1.00 11.19 248 GLY A C 1
ATOM 1841 O O . GLY A 1 248 ? 14.445 7.351 -2.767 1.00 9.94 248 GLY A O 1
ATOM 1842 N N . ASP A 1 249 ? 15.979 8.911 -3.276 1.00 9.17 249 ASP A N 1
ATOM 1843 C CA . ASP A 1 249 ? 15.304 9.970 -2.535 1.00 8.59 249 ASP A CA 1
ATOM 1844 C C . ASP A 1 249 ? 15.940 11.302 -2.910 1.00 7.50 249 ASP A C 1
ATOM 1845 O O . ASP A 1 249 ? 16.867 11.348 -3.716 1.00 6.98 249 ASP A O 1
ATOM 1850 N N . TYR A 1 250 ? 15.444 12.385 -2.326 1.00 7.06 250 TYR A N 1
ATOM 1851 C CA . TYR A 1 250 ? 15.980 13.707 -2.620 1.00 7.14 250 TYR A CA 1
ATOM 1852 C C . TYR A 1 250 ? 15.625 14.683 -1.513 1.00 6.83 250 TYR A C 1
ATOM 1853 O O . TYR A 1 250 ? 14.683 14.457 -0.754 1.00 7.13 250 TYR A O 1
ATOM 1862 N N . GLY A 1 251 ? 16.398 15.759 -1.420 1.00 6.63 251 GLY A N 1
ATOM 1863 C CA . GLY A 1 251 ? 16.138 16.768 -0.413 1.00 5.62 251 GLY A CA 1
ATOM 1864 C C . GLY A 1 251 ? 14.937 17.586 -0.846 1.00 5.40 251 GLY A C 1
ATOM 1865 O O . GLY A 1 251 ? 14.593 17.598 -2.031 1.00 5.08 251 GLY A O 1
ATOM 1866 N N . ARG A 1 252 ? 14.299 18.259 0.108 1.00 3.70 252 ARG A N 1
ATOM 1867 C CA . ARG A 1 252 ? 13.127 19.079 -0.179 1.00 5.37 252 ARG A CA 1
ATOM 1868 C C . ARG A 1 252 ? 13.400 20.540 0.169 1.00 4.86 252 ARG A C 1
ATOM 1869 O O . ARG A 1 252 ? 13.944 20.845 1.232 1.00 4.11 252 ARG A O 1
ATOM 1877 N N . LEU A 1 253 ? 13.017 21.433 -0.738 1.00 3.27 253 LEU A N 1
ATOM 1878 C CA . LEU A 1 253 ? 13.197 22.868 -0.550 1.00 3.68 253 LEU A CA 1
ATOM 1879 C C . LEU A 1 253 ? 11.951 23.462 0.086 1.00 4.07 253 LEU A C 1
ATOM 1880 O O . LEU A 1 253 ? 10.836 23.068 -0.242 1.00 6.34 253 LEU A O 1
ATOM 1885 N N . LEU A 1 254 ? 12.138 24.426 0.978 1.00 3.21 254 LEU A N 1
ATOM 1886 C CA . LEU A 1 254 ? 10.997 25.067 1.610 1.00 3.03 254 LEU A CA 1
ATOM 1887 C C . LEU A 1 254 ? 10.792 26.455 1.020 1.00 3.51 254 LEU A C 1
ATOM 1888 O O . LEU A 1 254 ? 11.747 27.121 0.634 1.00 4.75 254 LEU A O 1
ATOM 1893 N N . SER A 1 255 ? 9.534 26.871 0.933 1.00 3.29 255 SER A N 1
ATOM 1894 C CA . SER A 1 255 ? 9.175 28.198 0.448 1.00 3.21 255 SER A CA 1
ATOM 1895 C C . SER A 1 255 ? 8.145 28.625 1.476 1.00 3.13 255 SER A C 1
ATOM 1896 O O . SER A 1 255 ? 7.234 27.862 1.782 1.00 3.35 255 SER A O 1
ATOM 1899 N N . ALA A 1 256 ? 8.285 29.821 2.031 1.00 3.13 256 ALA A N 1
ATOM 1900 C CA . ALA A 1 256 ? 7.339 30.235 3.058 1.00 3.84 256 ALA A CA 1
ATOM 1901 C C . ALA A 1 256 ? 7.098 31.729 3.125 1.00 3.99 256 ALA A C 1
ATOM 1902 O O . ALA A 1 256 ? 7.873 32.529 2.603 1.00 4.85 256 ALA A O 1
ATOM 1904 N N . ILE A 1 257 ? 6.010 32.093 3.791 1.00 3.89 257 ILE A N 1
ATOM 1905 C CA . ILE A 1 257 ? 5.639 33.488 3.932 1.00 3.57 257 ILE A CA 1
ATOM 1906 C C . ILE A 1 257 ? 4.949 33.654 5.280 1.00 4.93 257 ILE A C 1
ATOM 1907 O O . ILE A 1 257 ? 4.330 32.719 5.789 1.00 4.54 257 ILE A O 1
ATOM 1912 N N . THR A 1 258 ? 5.064 34.837 5.865 1.00 3.69 258 THR A N 1
ATOM 1913 C CA . THR A 1 258 ? 4.458 35.068 7.168 1.00 3.90 258 THR A CA 1
ATOM 1914 C C . THR A 1 258 ? 4.068 36.519 7.387 1.00 4.63 258 THR A C 1
ATOM 1915 O O . THR A 1 258 ? 4.648 37.431 6.796 1.00 4.40 258 THR A O 1
ATOM 1919 N N . LEU A 1 259 ? 3.067 36.714 8.236 1.00 5.27 259 LEU A N 1
ATOM 1920 C CA . LEU A 1 259 ? 2.620 38.043 8.620 1.00 7.02 259 LEU A CA 1
ATOM 1921 C C . LEU A 1 259 ? 3.456 38.293 9.872 1.00 8.29 259 LEU A C 1
ATOM 1922 O O . LEU A 1 259 ? 3.281 37.611 10.881 1.00 8.33 259 LEU A O 1
ATOM 1927 N N . GLU A 1 260 ? 4.377 39.247 9.803 1.00 10.72 260 GLU A N 1
ATOM 1928 C CA . GLU A 1 260 ? 5.247 39.534 10.940 1.00 13.70 260 GLU A CA 1
ATOM 1929 C C . GLU A 1 260 ? 4.491 39.949 12.195 1.00 14.47 260 GLU A C 1
ATOM 1930 O O . GLU A 1 260 ? 3.401 40.540 12.063 1.00 14.60 260 GLU A O 1
#

CATH classification: 3.60.140.10

Secondary structure (DSSP, 8-state):
---EE--HHHHT-TTEEEEEE-S-SS-B-GGG-B----TTSSS-HHHHHHHHHHHHHHTTS-GGGEEE-B--S---EEE-SS--TT---B-SEEEE-STT-EEE---SSEEEEEEETTTTEEEEEEE-HHHHHHTHHHHHHH--TTS--GGG-EEEE-SB--TTT-EEEHHHHHHHHHHSTTGGGGEEE-SSTTEEEE-HHHHHHHHHHHTT--EEEE---BTTT-TTT---HHHHHHTT-S------EEEEE-

Radius of gyration: 17.1 Å; Cα contacts (8 Å, |Δi|>4): 666; chains: 1; bounding box: 38×39×48 Å

Nearest PDB structures (foldseek):
  1xfj-assembly1_A  TM=1.004E+00  e=3.641E-59  Caulobacter vibrioides
  1rv9-assembly1_A  TM=9.368E-01  e=3.061E-24  Neisseria meningitidis
  6dzd-assembly2_B  TM=9.187E-01  e=3.901E-24  Bacillus licheniformis
  6t0y-assembly1_A  TM=8.805E-01  e=2.265E-23  Geobacillus stearothermophilus
  7fbg-assembly1_A  TM=8.577E-01  e=3.259E-23  Bacillus cereus ATCC 14579

B-factor: mean 9.6, std 7.34, range [3.0, 66.25]

Foldseek 3Di:
DFDFQDDPLQVVQPLKDWTFGWLPDFDWDDQSRGQFLDCPFPTDNVRNLRNCQVVLVVVVHGSQLEAEAPEDLALAEDEDQGGPDPDHHYGFKYKYQHFSRKAKHFAAWKWKWKAQSPSNMIMIGTGHPSNLLNQSLLSNLVVVVSVGDLQRMAMEIEAHAAQVGAKDFPVSLVVCCPSPPPLNVQWADDPDPGMIRGGNVVSSVVSSVVSSNPHYYYSPHHSCPCVVIGKHPVVCVVVVNPTHGTIMIIMGRD